Protein AF-A0A968PFJ2-F1 (afdb_monomer_lite)

Structure (mmCIF, N/CA/C/O backbone):
data_AF-A0A968PFJ2-F1
#
_entry.id   AF-A0A968PFJ2-F1
#
loop_
_atom_site.group_PDB
_atom_site.id
_atom_site.type_symbol
_atom_site.label_atom_id
_atom_site.label_alt_id
_atom_site.label_comp_id
_atom_site.label_asym_id
_atom_site.label_entity_id
_atom_site.label_seq_id
_atom_site.pdbx_PDB_ins_code
_atom_site.Cartn_x
_atom_site.Cartn_y
_atom_site.Cartn_z
_atom_site.occupancy
_atom_site.B_iso_or_equiv
_atom_site.auth_seq_id
_atom_site.auth_comp_id
_atom_site.auth_asym_id
_atom_site.auth_atom_id
_atom_site.pdbx_PDB_model_num
ATOM 1 N N . MET A 1 1 ? 0.059 54.726 -33.181 1.00 44.56 1 MET A N 1
ATOM 2 C CA . MET A 1 1 ? -0.076 53.257 -33.283 1.00 44.56 1 MET A CA 1
ATOM 3 C C . MET A 1 1 ? 0.280 52.645 -31.933 1.00 44.56 1 MET A C 1
ATOM 5 O O . MET A 1 1 ? 1.444 52.612 -31.566 1.00 44.56 1 MET A O 1
ATOM 9 N N . ARG A 1 2 ? -0.743 52.296 -31.142 1.00 42.31 2 ARG A N 1
ATOM 10 C CA . ARG A 1 2 ? -0.630 51.578 -29.860 1.00 42.31 2 ARG A CA 1
ATOM 11 C C . ARG A 1 2 ? -0.578 50.078 -30.160 1.00 42.31 2 ARG A C 1
ATOM 13 O O . ARG A 1 2 ? -1.413 49.610 -30.924 1.00 42.31 2 ARG A O 1
ATOM 20 N N . GLY A 1 3 ? 0.347 49.345 -29.542 1.00 39.28 3 GLY A N 1
ATOM 21 C CA . GLY A 1 3 ? 0.508 47.908 -29.777 1.00 39.28 3 GLY A CA 1
ATOM 22 C C . GLY A 1 3 ? 1.282 47.178 -28.678 1.00 39.28 3 GLY A C 1
ATOM 23 O O . GLY A 1 3 ? 2.359 46.669 -28.930 1.00 39.28 3 GLY A O 1
ATOM 24 N N . SER A 1 4 ? 0.704 47.139 -27.472 1.00 41.12 4 SER A N 1
ATOM 25 C CA . SER A 1 4 ? 0.778 46.023 -26.512 1.00 41.12 4 SER A CA 1
ATOM 26 C C . SER A 1 4 ? 2.156 45.449 -26.116 1.00 41.12 4 SER A C 1
ATOM 28 O O . SER A 1 4 ? 2.488 44.311 -26.447 1.00 41.12 4 SER A O 1
ATOM 30 N N . LEU A 1 5 ? 2.862 46.146 -25.221 1.00 45.91 5 LEU A N 1
ATOM 31 C CA . LEU A 1 5 ? 3.691 45.493 -24.201 1.00 45.91 5 LEU A CA 1
ATOM 32 C C . LEU A 1 5 ? 2.758 44.947 -23.106 1.00 45.91 5 LEU A C 1
ATOM 34 O O . LEU A 1 5 ? 2.428 45.652 -22.155 1.00 45.91 5 LEU A O 1
ATOM 38 N N . ARG A 1 6 ? 2.286 43.703 -23.249 1.00 42.31 6 ARG A N 1
ATOM 39 C CA . ARG A 1 6 ? 1.725 42.955 -22.113 1.00 42.31 6 ARG A CA 1
ATOM 40 C C . ARG A 1 6 ? 2.887 42.289 -21.389 1.00 42.31 6 ARG A C 1
ATOM 42 O O . ARG A 1 6 ? 3.210 41.134 -21.639 1.00 42.31 6 ARG A O 1
ATOM 49 N N . THR A 1 7 ? 3.511 43.031 -20.485 1.00 47.41 7 THR A N 1
ATOM 50 C CA . THR A 1 7 ? 4.270 42.456 -19.377 1.00 47.41 7 THR A CA 1
ATOM 51 C C . THR A 1 7 ? 3.278 41.755 -18.453 1.00 47.41 7 THR A C 1
ATOM 53 O O . THR A 1 7 ? 2.809 42.302 -17.459 1.00 47.41 7 THR A O 1
ATOM 56 N N . SER A 1 8 ? 2.903 40.524 -18.799 1.00 43.28 8 SER A N 1
ATOM 57 C CA . SER A 1 8 ? 2.375 39.610 -17.797 1.00 43.28 8 SER A CA 1
ATOM 58 C C . SER A 1 8 ? 3.494 39.405 -16.779 1.00 43.28 8 SER A C 1
ATOM 60 O O . SER A 1 8 ? 4.500 38.772 -17.096 1.00 43.28 8 SER A O 1
ATOM 62 N N . PHE A 1 9 ? 3.342 39.997 -15.593 1.00 44.12 9 PHE A N 1
ATOM 63 C CA . PHE A 1 9 ? 4.096 39.669 -14.385 1.00 44.12 9 PHE A CA 1
ATOM 64 C C . PHE A 1 9 ? 3.873 38.178 -14.083 1.00 44.12 9 PHE A C 1
ATOM 66 O O . PHE A 1 9 ? 3.018 37.796 -13.291 1.00 44.12 9 PHE A O 1
ATOM 73 N N . ILE A 1 10 ? 4.583 37.309 -14.796 1.00 48.06 10 ILE A N 1
ATOM 74 C CA . ILE A 1 10 ? 4.660 35.887 -14.496 1.00 48.06 10 ILE A CA 1
ATOM 75 C C . ILE A 1 10 ? 5.854 35.786 -13.561 1.00 48.06 10 ILE A C 1
ATOM 77 O O . ILE A 1 10 ? 6.998 35.816 -14.013 1.00 48.06 10 ILE A O 1
ATOM 81 N N . SER A 1 11 ? 5.598 35.740 -12.250 1.00 47.50 11 SER A N 1
ATOM 82 C CA . SER A 1 11 ? 6.621 35.336 -11.283 1.00 47.50 11 SER A CA 1
ATOM 83 C C . SER A 1 11 ? 7.314 34.080 -11.822 1.00 47.50 11 SER A C 1
ATOM 85 O O . SER A 1 11 ? 6.598 33.164 -12.246 1.00 47.50 11 SER A O 1
ATOM 87 N N . PRO A 1 12 ? 8.659 34.015 -11.862 1.00 53.56 12 PRO A N 1
ATOM 88 C CA . PRO A 1 12 ? 9.362 32.852 -12.380 1.00 53.56 12 PRO A CA 1
ATOM 89 C C . PRO A 1 12 ? 9.041 31.666 -11.471 1.00 53.56 12 PRO A C 1
ATOM 91 O O . PRO A 1 12 ? 9.602 31.489 -10.397 1.00 53.56 12 PRO A O 1
ATOM 94 N N . THR A 1 13 ? 8.059 30.877 -11.886 1.00 63.69 13 THR A N 1
ATOM 95 C CA . THR A 1 13 ? 7.566 29.702 -11.166 1.00 63.69 13 THR A CA 1
ATOM 96 C C . THR A 1 13 ? 8.407 28.478 -11.476 1.00 63.69 13 THR A C 1
ATOM 98 O O . THR A 1 13 ? 8.076 27.410 -10.992 1.00 63.69 13 THR A O 1
ATOM 101 N N . LYS A 1 14 ? 9.476 28.608 -12.270 1.00 67.31 14 LYS A N 1
ATOM 102 C CA . LYS A 1 14 ? 10.395 27.531 -12.638 1.00 67.31 14 LYS A CA 1
ATOM 103 C C . LYS A 1 14 ? 11.823 28.029 -12.486 1.00 67.31 14 LYS A C 1
ATOM 105 O O . LYS A 1 14 ? 12.191 29.024 -13.107 1.00 67.31 14 LYS A O 1
ATOM 110 N N . PHE A 1 15 ? 12.613 27.320 -11.695 1.00 71.62 15 PHE A N 1
ATOM 111 C CA . PHE A 1 15 ? 14.061 27.502 -11.654 1.00 71.62 15 PHE A CA 1
ATOM 112 C C . PHE A 1 15 ? 14.699 26.391 -12.475 1.00 71.62 15 PHE A C 1
ATOM 114 O O . PHE A 1 15 ? 14.283 25.243 -12.354 1.00 71.62 15 PHE A O 1
ATOM 121 N N . ASP A 1 16 ? 15.664 26.719 -13.330 1.00 72.88 16 ASP A N 1
ATOM 122 C CA . ASP A 1 16 ? 16.374 25.722 -14.128 1.00 72.88 16 ASP A CA 1
ATOM 123 C C . ASP A 1 16 ? 17.746 25.434 -13.505 1.00 72.88 16 ASP A C 1
ATOM 125 O O . ASP A 1 16 ? 18.644 26.275 -13.519 1.00 72.88 16 ASP A O 1
ATOM 129 N N . PHE A 1 17 ? 17.888 24.235 -12.945 1.00 74.62 17 PHE A N 1
ATOM 130 C CA . PHE A 1 17 ? 19.134 23.690 -12.415 1.00 74.62 17 PHE A CA 1
ATOM 131 C C . PHE A 1 17 ? 19.652 22.523 -13.267 1.00 74.62 17 PHE A C 1
ATOM 133 O O . PHE A 1 17 ? 20.406 21.680 -12.776 1.00 74.62 17 PHE A O 1
ATOM 140 N N . ASN A 1 18 ? 19.302 22.469 -14.555 1.00 71.56 18 ASN A N 1
ATOM 141 C CA . ASN A 1 18 ? 19.855 21.505 -15.507 1.00 71.56 18 ASN A CA 1
ATOM 142 C C . ASN A 1 18 ? 21.394 21.386 -15.477 1.00 71.56 18 ASN A C 1
ATOM 144 O O . ASN A 1 18 ? 21.871 20.261 -15.633 1.00 71.56 18 ASN A O 1
ATOM 148 N N . PRO A 1 19 ? 22.194 22.444 -15.204 1.00 73.06 19 PRO A N 1
ATOM 149 C CA . PRO A 1 19 ? 23.642 22.295 -15.055 1.00 73.06 19 PRO A CA 1
ATOM 150 C C . PRO A 1 19 ? 24.062 21.336 -13.932 1.00 73.06 19 PRO A C 1
ATOM 152 O O . PRO A 1 19 ? 25.113 20.720 -14.040 1.00 73.06 19 PRO A O 1
ATOM 155 N N . LEU A 1 20 ? 23.250 21.133 -12.886 1.00 69.25 20 LEU A N 1
ATOM 156 C CA . LEU A 1 20 ? 23.553 20.165 -11.820 1.00 69.25 20 LEU A CA 1
ATOM 157 C C . LEU A 1 20 ? 23.416 18.705 -12.280 1.00 69.25 20 LEU A C 1
ATOM 159 O O . LEU A 1 20 ? 23.941 17.808 -11.620 1.00 69.25 20 LEU A O 1
ATOM 163 N N . ARG A 1 21 ? 22.768 18.444 -13.424 1.00 68.06 21 ARG A N 1
ATOM 164 C CA . ARG A 1 21 ? 22.685 17.090 -13.994 1.00 68.06 21 ARG A CA 1
ATOM 165 C C . ARG A 1 21 ? 24.043 16.569 -14.457 1.00 68.06 21 ARG A C 1
ATOM 167 O O . ARG A 1 21 ? 24.252 15.362 -14.444 1.00 68.06 21 ARG A O 1
ATOM 174 N N . THR A 1 22 ? 24.970 17.455 -14.832 1.00 70.19 22 THR A N 1
ATOM 175 C CA . THR A 1 22 ? 26.329 17.051 -15.234 1.00 70.19 22 THR A CA 1
ATOM 176 C C . THR A 1 22 ? 27.167 16.596 -14.037 1.00 70.19 22 THR A C 1
ATOM 178 O O . THR A 1 22 ? 28.008 15.716 -14.186 1.00 70.19 22 THR A O 1
ATOM 181 N N . LEU A 1 23 ? 26.897 17.142 -12.846 1.00 70.62 23 LEU A N 1
ATOM 182 C CA . LEU A 1 23 ? 27.539 16.757 -11.585 1.00 70.62 23 LEU A CA 1
ATOM 183 C C . LEU A 1 23 ? 26.960 15.459 -11.000 1.00 70.62 23 LEU A C 1
ATOM 185 O O . LEU A 1 23 ? 27.691 14.698 -10.372 1.00 70.62 23 LEU A O 1
ATOM 189 N N . PHE A 1 24 ? 25.673 15.178 -11.233 1.00 73.75 24 PHE A N 1
ATOM 190 C CA . PHE A 1 24 ? 24.988 13.988 -10.711 1.00 73.75 24 PHE A CA 1
ATOM 191 C C . PHE A 1 24 ? 24.273 13.186 -11.815 1.00 73.75 24 PHE A C 1
ATOM 193 O O . PHE A 1 24 ? 23.039 13.094 -11.816 1.00 73.75 24 PHE A O 1
ATOM 200 N N . PRO A 1 25 ? 25.020 12.558 -12.745 1.00 68.44 25 PRO A N 1
ATOM 201 C CA . PRO A 1 25 ? 24.435 11.875 -13.897 1.00 68.44 25 PRO A CA 1
ATOM 202 C C . PRO A 1 25 ? 23.527 10.712 -13.480 1.00 68.44 25 PRO A C 1
ATOM 204 O O . PRO A 1 25 ? 22.402 10.615 -13.962 1.00 68.44 25 PRO A O 1
ATOM 207 N N . TYR A 1 26 ? 23.945 9.893 -12.509 1.00 68.12 26 TYR A N 1
ATOM 208 C CA . TYR A 1 26 ? 23.148 8.755 -12.034 1.00 68.12 26 TYR A CA 1
ATOM 209 C C . TYR A 1 26 ? 21.864 9.177 -11.313 1.00 68.12 26 TYR A C 1
ATOM 211 O O . TYR A 1 26 ? 20.828 8.556 -11.512 1.00 68.12 26 TYR A O 1
ATOM 219 N N . ALA A 1 27 ? 21.890 10.270 -10.544 1.00 64.94 27 ALA A N 1
ATOM 220 C CA . ALA A 1 27 ? 20.690 10.783 -9.880 1.00 64.94 27 ALA A CA 1
ATOM 221 C C . ALA A 1 27 ? 19.672 11.355 -10.881 1.00 64.94 27 ALA A C 1
ATOM 223 O O . ALA A 1 27 ? 18.471 11.305 -10.633 1.00 64.94 27 ALA A O 1
ATOM 224 N N . SER A 1 28 ? 20.140 11.872 -12.024 1.00 64.00 28 SER A N 1
ATOM 225 C CA . SER A 1 28 ? 19.274 12.403 -13.087 1.00 64.00 28 SER A CA 1
ATOM 226 C C . SER A 1 28 ? 18.563 11.329 -13.918 1.00 64.00 28 SER A C 1
ATOM 228 O O . SER A 1 28 ? 17.570 11.626 -14.579 1.00 64.00 28 SER A O 1
ATOM 230 N N . LEU A 1 29 ? 19.055 10.088 -13.864 1.00 69.69 29 LEU A N 1
ATOM 231 C CA . LEU A 1 29 ? 18.484 8.928 -14.553 1.00 69.69 29 LEU A CA 1
ATOM 232 C C . LEU A 1 29 ? 17.492 8.152 -13.674 1.00 69.69 29 LEU A C 1
ATOM 234 O O . LEU A 1 29 ? 16.771 7.288 -14.174 1.00 69.69 29 LEU A O 1
ATOM 238 N N . THR A 1 30 ? 17.436 8.458 -12.376 1.00 67.75 30 THR A N 1
ATOM 239 C CA . THR A 1 30 ? 16.507 7.824 -11.444 1.00 67.75 30 THR A CA 1
ATOM 240 C C . THR A 1 30 ? 15.059 8.201 -11.794 1.00 67.75 30 THR A C 1
ATOM 242 O O . THR A 1 30 ? 14.743 9.395 -11.879 1.00 67.75 30 THR A O 1
ATOM 245 N N . PRO A 1 31 ? 14.145 7.222 -11.945 1.00 64.50 31 PRO A N 1
ATOM 246 C CA . PRO A 1 31 ? 12.718 7.485 -12.118 1.00 64.50 31 PRO A CA 1
ATOM 247 C C . PRO A 1 31 ? 12.154 8.358 -10.993 1.00 64.50 31 PRO A C 1
ATOM 249 O O . PRO A 1 31 ? 12.671 8.360 -9.881 1.00 64.50 31 PRO A O 1
ATOM 252 N N . ALA A 1 32 ? 11.067 9.083 -11.261 1.00 63.62 32 ALA A N 1
ATOM 253 C CA . ALA A 1 32 ? 10.395 9.959 -10.292 1.00 63.62 32 ALA A CA 1
ATOM 254 C C . ALA A 1 32 ? 11.203 11.175 -9.779 1.00 63.62 32 ALA A C 1
ATOM 256 O O . ALA A 1 32 ? 10.677 11.918 -8.965 1.00 63.62 32 ALA A O 1
ATOM 257 N N . THR A 1 33 ? 12.390 11.479 -10.323 1.00 62.03 33 THR A N 1
ATOM 258 C CA . THR A 1 33 ? 13.124 12.741 -10.051 1.00 62.03 33 THR A CA 1
ATOM 259 C C . THR A 1 33 ? 12.637 13.936 -10.890 1.00 62.03 33 THR A C 1
ATOM 261 O O . THR A 1 33 ? 13.298 14.977 -10.988 1.00 62.03 33 THR A O 1
ATOM 264 N N . TYR A 1 34 ? 11.455 13.805 -11.506 1.00 61.31 34 TYR A N 1
ATOM 265 C CA . TYR A 1 34 ? 10.816 14.853 -12.296 1.00 61.31 34 TYR A CA 1
ATOM 266 C C . TYR A 1 34 ? 10.635 16.118 -11.449 1.00 61.31 34 TYR A C 1
ATOM 268 O O . TYR A 1 34 ? 9.938 16.114 -10.441 1.00 61.31 34 TYR A O 1
ATOM 276 N N . GLY A 1 35 ? 11.275 17.210 -11.868 1.00 63.50 35 GLY A N 1
ATOM 277 C CA . GLY A 1 35 ? 11.214 18.493 -11.166 1.00 63.50 35 GLY A CA 1
ATOM 278 C C . GLY A 1 35 ? 12.311 18.728 -10.126 1.00 63.50 35 GLY A C 1
ATOM 279 O O . GLY A 1 35 ? 12.435 19.858 -9.673 1.00 63.50 35 GLY A O 1
ATOM 280 N N . LEU A 1 36 ? 13.171 17.752 -9.806 1.00 69.62 36 LEU A N 1
ATOM 281 C CA . LEU A 1 36 ? 14.293 17.976 -8.877 1.00 69.62 36 LEU A CA 1
ATOM 282 C C . LEU A 1 36 ? 15.286 19.017 -9.425 1.00 69.62 36 LEU A C 1
ATOM 284 O O . LEU A 1 36 ? 15.726 19.917 -8.719 1.00 69.62 36 LEU A O 1
ATOM 288 N N . PHE A 1 37 ? 15.590 18.914 -10.720 1.00 69.50 37 PHE A N 1
ATOM 289 C CA . PHE A 1 37 ? 16.476 19.841 -11.434 1.00 69.50 37 PHE A CA 1
ATOM 290 C C . PHE A 1 37 ? 15.731 21.013 -12.074 1.00 69.50 37 PHE A C 1
ATOM 292 O O . PHE A 1 37 ? 16.354 21.906 -12.634 1.00 69.50 37 PHE A O 1
ATOM 299 N N . THR A 1 38 ? 14.401 21.004 -12.017 1.00 73.50 38 THR A N 1
ATOM 300 C CA . THR A 1 38 ? 13.557 22.083 -12.536 1.00 73.50 38 THR A CA 1
ATOM 301 C C . THR A 1 38 ? 12.394 22.341 -11.574 1.00 73.50 38 THR A C 1
ATOM 303 O O . THR A 1 38 ? 11.243 22.066 -11.938 1.00 73.50 38 THR A O 1
ATOM 306 N N . PRO A 1 39 ? 12.663 22.768 -10.324 1.00 75.12 39 PRO A N 1
ATOM 307 C CA . PRO A 1 39 ? 11.623 22.899 -9.320 1.00 75.12 39 PRO A CA 1
ATOM 308 C C . PRO A 1 39 ? 10.642 23.976 -9.757 1.00 75.12 39 PRO A C 1
ATOM 310 O O . PRO A 1 39 ? 11.021 25.110 -10.074 1.00 75.12 39 PRO A O 1
ATOM 313 N N . ALA A 1 40 ? 9.372 23.583 -9.794 1.00 74.31 40 ALA A N 1
ATOM 314 C CA . ALA A 1 40 ? 8.278 24.475 -10.094 1.00 74.31 40 ALA A CA 1
ATOM 315 C C . ALA A 1 40 ? 7.542 24.844 -8.804 1.00 74.31 40 ALA A C 1
ATOM 317 O O . ALA A 1 40 ? 7.111 23.970 -8.051 1.00 74.31 40 ALA A O 1
ATOM 318 N N . LEU A 1 41 ? 7.409 26.143 -8.538 1.00 78.88 41 LEU A N 1
ATOM 319 C CA . LEU A 1 41 ? 6.646 26.636 -7.400 1.00 78.88 41 LEU A CA 1
ATOM 320 C C . LEU A 1 41 ? 5.169 26.681 -7.775 1.00 78.88 41 LEU A C 1
ATOM 322 O O . LEU A 1 41 ? 4.762 27.435 -8.659 1.00 78.88 41 LEU A O 1
ATOM 326 N N . TYR A 1 42 ? 4.370 25.895 -7.061 1.00 79.56 42 TYR A N 1
ATOM 327 C CA . TYR A 1 42 ? 2.917 25.891 -7.167 1.00 79.56 42 TYR A CA 1
ATOM 328 C C . TYR A 1 42 ? 2.332 26.523 -5.898 1.00 79.56 42 TYR A C 1
ATOM 330 O O . TYR A 1 42 ? 2.260 25.848 -4.870 1.00 79.56 42 TYR A O 1
ATOM 338 N N . PRO A 1 43 ? 1.910 27.804 -5.929 1.00 82.38 43 PRO A N 1
ATOM 339 C CA . PRO A 1 43 ? 1.399 28.500 -4.745 1.00 82.38 43 PRO A CA 1
ATOM 340 C C . PRO A 1 43 ? 0.230 27.781 -4.066 1.00 82.38 43 PRO A C 1
ATOM 342 O O . PRO A 1 43 ? 0.122 27.796 -2.845 1.00 82.38 43 PRO A O 1
ATOM 345 N N . THR A 1 44 ? -0.612 27.096 -4.842 1.00 83.44 44 THR A N 1
ATOM 346 C CA . THR A 1 44 ? -1.707 26.267 -4.324 1.00 83.44 44 THR A CA 1
ATOM 347 C C . THR A 1 44 ? -1.199 25.064 -3.528 1.00 83.44 44 THR A C 1
ATOM 349 O O . THR A 1 44 ? -1.702 24.805 -2.442 1.00 83.44 44 THR A O 1
ATOM 352 N N . VAL A 1 45 ? -0.167 24.363 -4.011 1.00 78.88 45 VAL A N 1
ATOM 353 C CA . VAL A 1 45 ? 0.462 23.238 -3.290 1.00 78.88 45 VAL A CA 1
ATOM 354 C C . VAL A 1 45 ? 1.128 23.729 -2.007 1.00 78.88 45 VAL A C 1
ATOM 356 O O . VAL A 1 45 ? 1.003 23.082 -0.974 1.00 78.88 45 VAL A O 1
ATOM 359 N N . ILE A 1 46 ? 1.777 24.898 -2.049 1.00 82.75 46 ILE A N 1
ATOM 360 C CA . ILE A 1 46 ? 2.364 25.531 -0.859 1.00 82.75 46 ILE A CA 1
ATOM 361 C C . ILE A 1 46 ? 1.269 25.856 0.164 1.00 82.75 46 ILE A C 1
ATOM 363 O O . ILE A 1 46 ? 1.430 25.542 1.338 1.00 82.75 46 ILE A O 1
ATOM 367 N N . ALA A 1 47 ? 0.139 26.421 -0.273 1.00 83.69 47 ALA A N 1
ATOM 368 C CA . ALA A 1 47 ? -0.998 26.695 0.603 1.00 83.69 47 ALA A CA 1
ATOM 369 C C . ALA A 1 47 ? -1.555 25.413 1.246 1.00 83.69 47 ALA A C 1
ATOM 371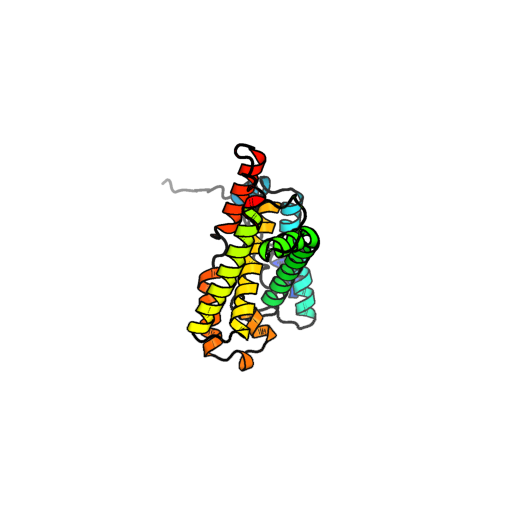 O O . ALA A 1 47 ? -1.786 25.392 2.451 1.00 83.69 47 ALA A O 1
ATOM 372 N N . PHE A 1 48 ? -1.703 24.322 0.485 1.00 80.62 48 PHE A N 1
ATOM 373 C CA . PHE A 1 48 ? -2.121 23.035 1.050 1.00 80.62 48 PHE A CA 1
ATOM 374 C C . PHE A 1 48 ? -1.086 22.435 2.009 1.00 80.62 48 PHE A C 1
ATOM 376 O O . PHE A 1 48 ? -1.463 21.839 3.016 1.00 80.62 48 PHE A O 1
ATOM 383 N N . ALA A 1 49 ? 0.207 22.639 1.756 1.00 80.75 49 ALA A N 1
ATOM 384 C CA . ALA A 1 49 ? 1.271 22.174 2.641 1.00 80.75 49 ALA A CA 1
ATOM 385 C C . ALA A 1 49 ? 1.250 22.847 4.027 1.00 80.75 49 ALA A C 1
ATOM 387 O O . ALA A 1 49 ? 1.743 22.249 4.983 1.00 80.75 49 ALA A O 1
ATOM 388 N N . PHE A 1 50 ? 0.645 24.036 4.168 1.00 83.06 50 PHE A N 1
ATOM 389 C CA . PHE A 1 50 ? 0.412 24.670 5.475 1.00 83.06 50 PHE A CA 1
ATOM 390 C C . PHE A 1 50 ? -0.669 23.971 6.314 1.00 83.06 50 PHE A C 1
ATOM 392 O O . PHE A 1 50 ? -0.697 24.166 7.527 1.00 83.06 50 PHE A O 1
ATOM 399 N N . PHE A 1 51 ? -1.537 23.155 5.706 1.00 83.88 51 PHE A N 1
ATOM 400 C CA . PHE A 1 51 ? -2.516 22.343 6.440 1.00 83.88 51 PHE A CA 1
ATOM 401 C C . PHE A 1 51 ? -1.952 20.997 6.913 1.00 83.88 51 PHE A C 1
ATOM 403 O O . PHE A 1 51 ? -2.562 20.344 7.757 1.00 83.88 51 PHE A O 1
ATOM 410 N N . LEU A 1 52 ? -0.795 20.577 6.393 1.00 82.56 52 LEU A N 1
ATOM 411 C CA . LEU A 1 52 ? -0.118 19.351 6.809 1.00 82.56 52 LEU A CA 1
ATOM 412 C C . LEU A 1 52 ? 0.696 19.585 8.088 1.00 82.56 52 LEU A C 1
ATOM 414 O O . LEU A 1 52 ? 1.273 20.651 8.306 1.00 82.56 52 LEU A O 1
ATOM 418 N N . THR A 1 53 ? 0.811 18.551 8.920 1.00 83.75 53 THR A N 1
ATOM 419 C CA . THR A 1 53 ? 1.713 18.572 10.081 1.00 83.75 53 THR A CA 1
ATOM 420 C C . THR A 1 53 ? 3.171 18.783 9.659 1.00 83.75 53 THR A C 1
ATOM 422 O O . THR A 1 53 ? 3.633 18.181 8.689 1.00 83.75 53 THR A O 1
ATOM 425 N N . THR A 1 54 ? 3.930 19.566 10.434 1.00 85.31 54 THR A N 1
ATOM 426 C CA . THR A 1 54 ? 5.328 19.940 10.136 1.00 85.31 54 THR A CA 1
ATOM 427 C C . THR A 1 54 ? 6.238 18.743 9.843 1.00 85.31 54 THR A C 1
ATOM 429 O O . THR A 1 54 ? 7.070 18.805 8.941 1.00 85.31 54 THR A O 1
ATOM 432 N N . SER A 1 55 ? 6.071 17.636 10.572 1.00 85.56 55 SER A N 1
ATOM 433 C CA . SER A 1 55 ? 6.833 16.397 10.369 1.00 85.56 55 SER A CA 1
ATOM 434 C C . SER A 1 55 ? 6.574 15.764 8.998 1.00 85.56 55 SER A C 1
ATOM 436 O O . SER A 1 55 ? 7.505 15.287 8.351 1.00 85.56 55 SER A O 1
ATOM 438 N N . VAL A 1 56 ? 5.325 15.804 8.532 1.00 85.06 56 VAL A N 1
ATOM 439 C CA . VAL A 1 56 ? 4.913 15.270 7.228 1.00 85.06 56 VAL A CA 1
ATOM 440 C C . VAL A 1 56 ? 5.426 16.159 6.108 1.00 85.06 56 VAL A C 1
ATOM 442 O O . VAL A 1 56 ? 6.042 15.650 5.176 1.00 85.06 56 VAL A O 1
ATOM 445 N N . SER A 1 57 ? 5.252 17.478 6.212 1.00 84.19 57 SER A N 1
ATOM 446 C CA . SER A 1 57 ? 5.755 18.421 5.204 1.00 84.19 57 SER A CA 1
ATOM 447 C C . SER A 1 57 ? 7.276 18.330 5.050 1.00 84.19 57 SER A C 1
ATOM 449 O O . SER A 1 57 ? 7.785 18.327 3.927 1.00 84.19 57 SER A O 1
ATOM 451 N N . LEU A 1 58 ? 8.005 18.173 6.162 1.00 87.56 58 LEU A N 1
ATOM 452 C CA . LEU A 1 58 ? 9.450 17.939 6.143 1.00 87.56 58 LEU A CA 1
ATOM 453 C C . LEU A 1 58 ? 9.800 16.611 5.457 1.00 87.56 58 LEU A C 1
ATOM 455 O O . LEU A 1 58 ? 10.689 16.573 4.606 1.00 87.56 58 LEU A O 1
ATOM 459 N N . SER A 1 59 ? 9.097 15.529 5.803 1.00 87.44 59 SER A N 1
ATOM 460 C CA . SER A 1 59 ? 9.318 14.207 5.209 1.00 87.44 59 SER A CA 1
ATOM 461 C C . SER A 1 59 ? 9.059 14.208 3.699 1.00 87.44 59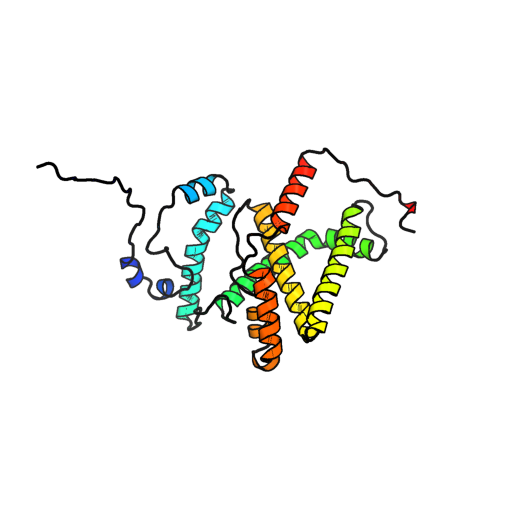 SER A C 1
ATOM 463 O O . SER A 1 59 ? 9.909 13.751 2.937 1.00 87.44 59 SER A O 1
ATOM 465 N N . LEU A 1 60 ? 7.946 14.798 3.250 1.00 84.00 60 LEU A N 1
ATOM 466 C CA . LEU A 1 60 ? 7.612 14.933 1.830 1.00 84.00 60 LEU A CA 1
ATOM 467 C C . LEU A 1 60 ? 8.672 15.746 1.080 1.00 84.00 60 LEU A C 1
ATOM 469 O O . LEU A 1 60 ? 9.116 15.321 0.014 1.00 84.00 60 LEU A O 1
ATOM 473 N N . GLY A 1 61 ? 9.131 16.860 1.658 1.00 83.50 61 GLY A N 1
ATOM 474 C CA . GLY A 1 61 ? 10.188 17.683 1.071 1.00 83.50 61 GLY A CA 1
ATOM 475 C C . GLY A 1 61 ? 11.521 16.943 0.928 1.00 83.50 61 GLY A C 1
ATOM 476 O O . GLY A 1 61 ? 12.168 17.041 -0.112 1.00 83.50 61 GLY A O 1
ATOM 477 N N . LEU A 1 62 ? 11.919 16.163 1.939 1.00 87.56 62 LEU A N 1
ATOM 478 C CA . LEU A 1 62 ? 13.179 15.408 1.924 1.00 87.56 62 LEU A CA 1
ATOM 479 C C . LEU A 1 62 ? 13.110 14.119 1.094 1.00 87.56 62 LEU A C 1
ATOM 481 O O . LEU A 1 62 ? 14.135 13.679 0.571 1.00 87.56 62 LEU A O 1
ATOM 485 N N . SER A 1 63 ? 11.923 13.525 0.944 1.00 85.81 63 SER A N 1
ATOM 486 C CA . SER A 1 63 ? 11.733 12.219 0.299 1.00 85.81 63 SER A CA 1
ATOM 487 C C . SER A 1 63 ? 12.316 12.150 -1.115 1.00 85.81 63 SER A C 1
ATOM 489 O O . SER A 1 63 ? 12.982 11.175 -1.454 1.00 85.81 63 SER A O 1
ATOM 491 N N . GLN A 1 64 ? 12.144 13.207 -1.913 1.00 82.75 64 GLN A N 1
ATOM 492 C CA . GLN A 1 64 ? 12.644 13.281 -3.289 1.00 82.75 64 GLN A CA 1
ATOM 493 C C . GLN A 1 64 ? 14.174 13.279 -3.357 1.00 82.75 64 GLN A C 1
ATOM 495 O O . GLN A 1 64 ? 14.759 12.611 -4.208 1.00 82.75 64 GLN A O 1
ATOM 500 N N . PHE A 1 65 ? 14.838 13.970 -2.429 1.00 85.69 65 PHE A N 1
ATOM 501 C CA . PHE A 1 65 ? 16.299 13.985 -2.353 1.00 85.69 65 PHE A CA 1
ATOM 502 C C . PHE A 1 65 ? 16.849 12.633 -1.901 1.00 85.69 65 PHE A C 1
ATOM 504 O O . PHE A 1 65 ? 17.805 12.126 -2.488 1.00 85.69 65 PHE A O 1
ATOM 511 N N . VAL A 1 66 ? 16.218 12.025 -0.893 1.00 87.56 66 VAL A N 1
ATOM 512 C CA . VAL A 1 66 ? 16.586 10.686 -0.414 1.00 87.56 66 VAL A CA 1
ATOM 513 C C . VAL A 1 66 ? 16.397 9.652 -1.525 1.00 87.56 66 VAL A C 1
ATOM 515 O O . VAL A 1 66 ? 17.280 8.824 -1.745 1.00 87.56 66 VAL A O 1
ATOM 518 N N . TRP A 1 67 ? 15.298 9.732 -2.278 1.00 85.00 67 TRP A N 1
ATOM 519 C CA . TRP A 1 67 ? 15.044 8.861 -3.423 1.00 85.00 67 TRP A CA 1
ATOM 520 C C . TRP A 1 67 ? 16.082 9.041 -4.535 1.00 85.00 67 TRP A C 1
ATOM 522 O O . TRP A 1 67 ? 16.619 8.054 -5.031 1.00 85.00 67 TRP A O 1
ATOM 532 N N . ALA A 1 68 ? 16.423 10.281 -4.891 1.00 84.50 68 ALA A N 1
ATOM 533 C CA . ALA A 1 68 ? 17.450 10.557 -5.894 1.00 84.50 68 ALA A CA 1
ATOM 534 C C . ALA A 1 68 ? 18.824 9.996 -5.486 1.00 84.50 68 ALA A C 1
ATOM 536 O O . ALA A 1 68 ? 19.524 9.422 -6.322 1.00 84.50 68 ALA A O 1
ATOM 537 N N . ALA A 1 69 ? 19.187 10.111 -4.203 1.00 85.69 69 ALA A N 1
ATOM 538 C CA . ALA A 1 69 ? 20.428 9.562 -3.664 1.00 85.69 69 ALA A CA 1
ATOM 539 C C . ALA A 1 69 ? 20.436 8.024 -3.683 1.00 85.69 69 ALA A C 1
ATOM 541 O O . ALA A 1 69 ? 21.374 7.421 -4.204 1.00 85.69 69 ALA A O 1
ATOM 542 N N . LEU A 1 70 ? 19.379 7.384 -3.172 1.00 85.69 70 LEU A N 1
ATOM 543 C CA . LEU A 1 70 ? 19.256 5.922 -3.162 1.00 85.69 70 LEU A CA 1
ATOM 544 C C . LEU A 1 70 ? 19.206 5.343 -4.576 1.00 85.69 70 LEU A C 1
ATOM 546 O O . LEU A 1 70 ? 19.892 4.365 -4.869 1.00 85.69 70 LEU A O 1
ATOM 550 N N . GLY A 1 71 ? 18.436 5.960 -5.469 1.00 83.38 71 GLY A N 1
ATOM 551 C CA . GLY A 1 71 ? 18.346 5.519 -6.852 1.00 83.38 71 GLY A CA 1
ATOM 552 C C . GLY A 1 71 ? 19.643 5.725 -7.626 1.00 83.38 71 GLY A C 1
ATOM 553 O O . GLY A 1 71 ? 20.047 4.839 -8.374 1.00 83.38 71 GLY A O 1
ATOM 554 N N . GLY A 1 72 ? 20.364 6.821 -7.367 1.00 83.31 72 GLY A N 1
ATOM 555 C CA . GLY A 1 72 ? 21.705 7.035 -7.910 1.00 83.31 72 GLY A CA 1
ATOM 556 C C . GLY A 1 72 ? 22.697 5.956 -7.463 1.00 83.31 72 GLY A C 1
ATOM 557 O O . GLY A 1 72 ? 23.456 5.446 -8.288 1.00 83.31 72 GLY A O 1
ATOM 558 N N . LEU A 1 73 ? 22.651 5.550 -6.188 1.00 85.62 73 LEU A N 1
ATOM 559 C CA . LEU A 1 73 ? 23.465 4.445 -5.669 1.00 85.62 73 LEU A CA 1
ATOM 560 C C . LEU A 1 73 ? 23.103 3.112 -6.333 1.00 85.62 73 LEU A C 1
ATOM 562 O O . LEU A 1 73 ? 23.994 2.374 -6.753 1.00 85.62 73 LEU A O 1
ATOM 566 N N . LEU A 1 74 ? 21.816 2.804 -6.472 1.00 85.81 74 LEU A N 1
ATOM 567 C CA . LEU A 1 74 ? 21.361 1.554 -7.086 1.00 85.81 74 LEU A CA 1
ATOM 568 C C . LEU A 1 74 ? 21.745 1.488 -8.570 1.00 85.81 74 LEU A C 1
ATOM 570 O O . LEU A 1 74 ? 22.298 0.479 -9.010 1.00 85.81 74 LEU A O 1
ATOM 574 N N . LEU A 1 75 ? 21.589 2.592 -9.303 1.00 85.75 75 LEU A N 1
ATOM 575 C CA . LEU A 1 75 ? 22.052 2.711 -10.687 1.00 85.75 75 LEU A CA 1
ATOM 576 C C . LEU A 1 75 ? 23.576 2.582 -10.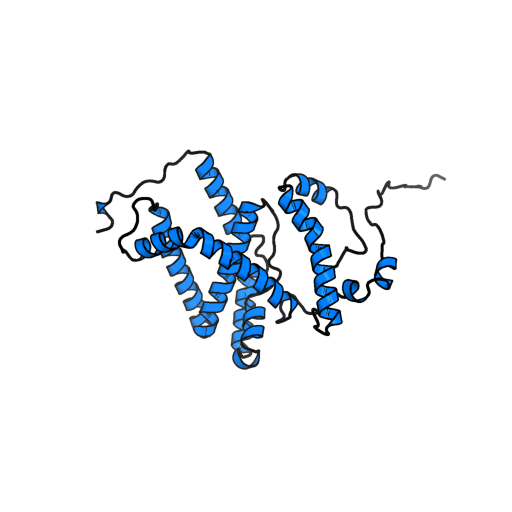806 1.00 85.75 75 LEU A C 1
ATOM 578 O O . LEU A 1 75 ? 24.048 1.900 -11.712 1.00 85.75 75 LEU A O 1
ATOM 582 N N . SER A 1 76 ? 24.355 3.163 -9.884 1.00 83.69 76 SER A N 1
ATOM 583 C CA . SER A 1 76 ? 25.822 3.003 -9.896 1.00 83.69 76 SER A CA 1
ATOM 584 C C . SER A 1 76 ? 26.280 1.564 -9.635 1.00 83.69 76 SER A C 1
ATOM 586 O O . SER A 1 76 ? 27.355 1.175 -10.080 1.00 83.69 76 SER A O 1
ATOM 588 N N . ASN A 1 77 ? 25.446 0.758 -8.968 1.00 86.81 77 ASN A N 1
ATOM 589 C CA . ASN A 1 77 ? 25.669 -0.674 -8.763 1.00 86.81 77 ASN A CA 1
ATOM 590 C C . ASN A 1 77 ? 25.089 -1.533 -9.908 1.00 86.81 77 ASN A C 1
ATOM 592 O O . ASN A 1 77 ? 25.042 -2.755 -9.796 1.00 86.81 77 ASN A O 1
ATOM 596 N N . GLY A 1 78 ? 24.634 -0.914 -11.006 1.00 82.19 78 GLY A N 1
ATOM 597 C CA . GLY A 1 78 ? 24.110 -1.608 -12.185 1.00 82.19 78 GLY A CA 1
ATOM 598 C C . GLY A 1 78 ? 22.661 -2.088 -12.062 1.00 82.19 78 GLY A C 1
ATOM 599 O O . GLY A 1 78 ? 22.186 -2.810 -12.937 1.00 82.19 78 GLY A O 1
ATOM 600 N N . ILE A 1 79 ? 21.936 -1.697 -11.010 1.00 83.69 79 ILE A N 1
ATOM 601 C CA . ILE A 1 79 ? 20.534 -2.080 -10.818 1.00 83.69 79 ILE A CA 1
ATOM 602 C C . ILE A 1 79 ? 19.648 -1.077 -11.558 1.00 83.69 79 ILE A C 1
ATOM 604 O O . ILE A 1 79 ? 19.486 0.070 -11.137 1.00 83.69 79 ILE A O 1
ATOM 608 N N . SER A 1 80 ? 19.047 -1.511 -12.668 1.00 79.81 80 SER A N 1
ATOM 609 C CA . SER A 1 80 ? 18.112 -0.685 -13.430 1.00 79.81 80 SER A CA 1
ATOM 610 C C . SER A 1 80 ? 16.813 -0.474 -12.652 1.00 79.81 80 SER A C 1
ATOM 612 O O . SER A 1 80 ? 16.114 -1.429 -12.312 1.00 79.81 80 SER A O 1
ATOM 614 N N . MET A 1 81 ? 16.455 0.787 -12.415 1.00 74.75 81 MET A N 1
ATOM 615 C CA . MET A 1 81 ? 15.176 1.162 -11.795 1.00 74.75 81 MET A CA 1
ATOM 616 C C . MET A 1 81 ? 14.097 1.523 -12.818 1.00 74.75 81 MET A C 1
ATOM 618 O O . MET A 1 81 ? 12.965 1.812 -12.448 1.00 74.75 81 MET A O 1
ATOM 622 N N . GLN A 1 82 ? 14.446 1.528 -14.103 1.00 71.12 82 GLN A N 1
ATOM 623 C CA . GLN A 1 82 ? 13.555 1.928 -15.179 1.00 71.12 82 GLN A CA 1
ATOM 624 C C . GLN A 1 82 ? 12.432 0.898 -15.368 1.00 71.12 82 GLN A C 1
ATOM 626 O O . GLN A 1 82 ? 12.684 -0.303 -15.403 1.00 71.12 82 GLN A O 1
ATOM 631 N N . GLY A 1 83 ? 11.194 1.375 -15.483 1.00 70.81 83 GLY A N 1
ATOM 632 C CA . GLY A 1 83 ? 10.038 0.559 -15.848 1.00 70.81 83 GLY A CA 1
ATOM 633 C C . GLY A 1 83 ? 8.719 1.280 -15.582 1.00 70.81 83 GLY A C 1
ATOM 634 O O . GLY A 1 83 ? 8.683 2.310 -14.900 1.00 70.81 83 GLY A O 1
ATOM 635 N N . GLY A 1 84 ? 7.641 0.749 -16.142 1.00 74.50 84 GLY A N 1
ATOM 636 C CA . GLY A 1 84 ? 6.288 1.262 -15.955 1.00 74.50 84 GLY A CA 1
ATOM 637 C C . GLY A 1 84 ? 5.689 0.922 -14.585 1.00 74.50 84 GLY A C 1
ATOM 638 O O . GLY A 1 84 ? 6.078 -0.033 -13.918 1.00 74.50 84 GLY A O 1
ATOM 639 N N . TRP A 1 85 ? 4.655 1.663 -14.189 1.00 72.00 85 TRP A N 1
ATOM 640 C CA . TRP A 1 85 ? 3.850 1.380 -12.988 1.00 72.00 85 TRP A CA 1
ATOM 641 C C . TRP A 1 85 ? 3.089 0.036 -13.065 1.00 72.00 85 TRP A C 1
ATOM 643 O O . TRP A 1 85 ? 2.692 -0.511 -12.039 1.00 72.00 85 TRP A O 1
ATOM 653 N N . ASN A 1 86 ? 2.946 -0.524 -14.274 1.00 77.25 86 ASN A N 1
ATOM 654 C CA . ASN A 1 86 ? 2.315 -1.823 -14.541 1.00 77.25 86 ASN A CA 1
ATOM 655 C C . ASN A 1 86 ? 3.312 -2.986 -14.638 1.00 77.25 86 ASN A C 1
ATOM 657 O O . ASN A 1 86 ? 2.902 -4.132 -14.803 1.00 77.25 86 ASN A O 1
ATOM 661 N N . GLU A 1 87 ? 4.612 -2.713 -14.585 1.00 83.06 87 GLU A N 1
ATOM 662 C CA . GLU A 1 87 ? 5.647 -3.714 -14.831 1.00 83.06 87 GLU A CA 1
ATOM 663 C C . GLU A 1 87 ? 6.213 -4.259 -13.522 1.00 83.06 87 GLU A C 1
ATOM 665 O O . GLU A 1 87 ? 6.275 -3.566 -12.505 1.00 83.06 87 GLU A O 1
ATOM 670 N N . ALA A 1 88 ? 6.677 -5.506 -13.551 1.00 82.94 88 ALA A N 1
ATOM 671 C CA . ALA A 1 88 ? 7.410 -6.115 -12.448 1.00 82.94 88 ALA A CA 1
ATOM 672 C C . ALA A 1 88 ? 8.846 -5.556 -12.383 1.00 82.94 88 ALA A C 1
ATOM 674 O O . ALA A 1 88 ? 9.809 -6.246 -12.707 1.00 82.94 88 ALA A O 1
ATOM 675 N N . ASN A 1 89 ? 8.989 -4.280 -12.020 1.00 86.31 89 ASN A N 1
ATOM 676 C CA . ASN A 1 89 ? 10.275 -3.592 -11.929 1.00 86.31 89 ASN A CA 1
ATOM 677 C C . ASN A 1 89 ? 10.749 -3.428 -10.471 1.00 86.31 89 ASN A C 1
ATOM 679 O O . ASN A 1 89 ? 9.995 -3.580 -9.504 1.00 86.31 89 ASN A O 1
ATOM 683 N N . MET A 1 90 ? 12.028 -3.075 -10.312 1.00 84.75 90 MET A N 1
ATOM 684 C CA . MET A 1 90 ? 12.645 -2.864 -8.997 1.00 84.75 90 MET A CA 1
ATOM 685 C C . MET A 1 90 ? 11.988 -1.713 -8.218 1.00 84.75 90 MET A C 1
ATOM 687 O O . MET A 1 90 ? 11.867 -1.774 -6.997 1.00 84.75 90 MET A O 1
ATOM 691 N N . GLN A 1 91 ? 11.532 -0.666 -8.909 1.00 85.12 91 GLN A N 1
ATOM 692 C CA . GLN A 1 91 ? 10.852 0.461 -8.273 1.00 85.12 91 GLN A CA 1
ATOM 693 C C . GLN A 1 91 ? 9.565 0.016 -7.562 1.00 85.12 91 GLN A C 1
ATOM 695 O O . GLN A 1 91 ? 9.375 0.338 -6.389 1.00 85.12 91 GLN A O 1
ATOM 700 N N . ASN A 1 92 ? 8.718 -0.763 -8.236 1.00 88.69 92 ASN A N 1
ATOM 701 C CA . ASN A 1 92 ? 7.472 -1.273 -7.672 1.00 88.69 92 ASN A CA 1
ATOM 702 C C . ASN A 1 92 ? 7.753 -2.234 -6.509 1.00 88.69 92 ASN A C 1
ATOM 704 O O . ASN A 1 92 ? 7.059 -2.178 -5.497 1.00 88.69 92 ASN A O 1
ATOM 708 N N . MET A 1 93 ? 8.814 -3.047 -6.597 1.00 89.81 93 MET A N 1
ATOM 709 C CA . MET A 1 93 ? 9.273 -3.910 -5.497 1.00 89.81 93 MET A CA 1
ATOM 710 C C . MET A 1 93 ? 9.673 -3.115 -4.247 1.00 89.81 93 MET A C 1
ATOM 712 O O . MET A 1 93 ? 9.283 -3.474 -3.136 1.00 89.81 93 MET A O 1
ATOM 716 N N . LEU A 1 94 ? 10.412 -2.013 -4.411 1.00 89.69 94 LEU A N 1
ATOM 717 C CA . LEU A 1 94 ? 10.796 -1.141 -3.295 1.00 89.69 94 LEU A CA 1
ATOM 718 C C . LEU A 1 94 ? 9.581 -0.443 -2.674 1.00 89.69 94 LEU A C 1
ATOM 720 O O . LEU A 1 94 ? 9.470 -0.374 -1.449 1.00 89.69 94 LEU A O 1
ATOM 724 N N . MET A 1 95 ? 8.646 0.030 -3.503 1.00 88.94 95 MET A N 1
ATOM 725 C CA . MET A 1 95 ? 7.391 0.620 -3.026 1.00 88.94 95 MET A CA 1
ATOM 726 C C . MET A 1 95 ? 6.550 -0.402 -2.259 1.00 88.94 95 MET A C 1
ATOM 728 O O . MET A 1 95 ? 6.086 -0.108 -1.156 1.00 88.94 95 MET A O 1
ATOM 732 N N . PHE A 1 96 ? 6.416 -1.620 -2.790 1.00 92.38 96 PHE A N 1
ATOM 733 C CA . PHE A 1 96 ? 5.773 -2.726 -2.090 1.00 92.38 96 PHE A CA 1
ATOM 734 C C . PHE A 1 96 ? 6.450 -3.010 -0.745 1.00 92.38 96 PHE A C 1
ATOM 736 O O . PHE A 1 96 ? 5.757 -3.127 0.264 1.00 92.38 96 PHE A O 1
ATOM 743 N N . GLY A 1 97 ? 7.785 -3.043 -0.698 1.00 91.50 97 GLY A N 1
ATOM 744 C CA . GLY A 1 97 ? 8.543 -3.203 0.544 1.00 91.50 97 GLY A CA 1
ATOM 745 C C . GLY A 1 97 ? 8.223 -2.122 1.582 1.00 91.50 97 GLY A C 1
ATOM 746 O O . GLY A 1 97 ? 8.018 -2.437 2.754 1.00 91.50 97 GLY A O 1
ATOM 747 N N . GLY A 1 98 ? 8.093 -0.862 1.156 1.00 91.56 98 GLY A N 1
ATOM 748 C CA . GLY A 1 98 ? 7.667 0.241 2.024 1.00 91.56 98 GLY A CA 1
ATOM 749 C C . GLY A 1 98 ? 6.252 0.052 2.580 1.00 91.56 98 GLY A C 1
ATOM 750 O O . GLY A 1 98 ? 6.036 0.188 3.786 1.00 91.56 98 GLY A O 1
ATOM 751 N N . TYR A 1 99 ? 5.298 -0.331 1.727 1.00 92.94 99 TYR A N 1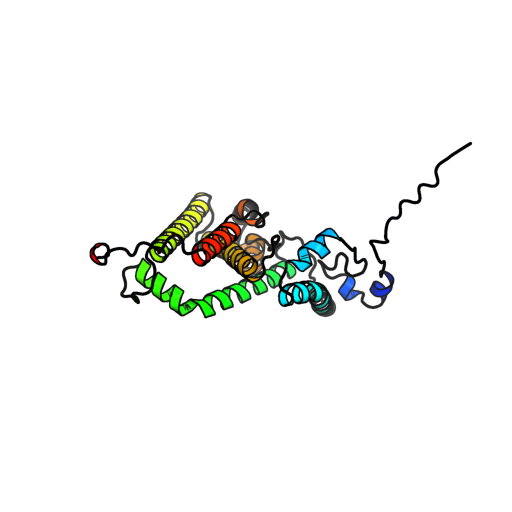
ATOM 752 C CA . TYR A 1 99 ? 3.921 -0.623 2.143 1.00 92.94 99 TYR A CA 1
ATOM 753 C C . TYR A 1 99 ? 3.849 -1.826 3.095 1.00 92.94 99 TYR A C 1
ATOM 755 O O . TYR A 1 99 ? 3.159 -1.767 4.112 1.00 92.94 99 TYR A O 1
ATOM 763 N N . ALA A 1 100 ? 4.586 -2.898 2.803 1.00 94.44 100 ALA A N 1
ATOM 764 C CA . ALA A 1 100 ? 4.668 -4.082 3.650 1.00 94.44 100 ALA A CA 1
ATOM 765 C C . ALA A 1 100 ? 5.297 -3.760 5.014 1.00 94.44 100 ALA A C 1
ATOM 767 O O . ALA A 1 100 ? 4.783 -4.200 6.041 1.00 94.44 100 ALA A O 1
ATOM 768 N N . GLY A 1 101 ? 6.355 -2.943 5.043 1.00 94.56 101 GLY A N 1
ATOM 769 C CA . GLY A 1 101 ? 6.971 -2.462 6.280 1.00 94.56 101 GLY A CA 1
ATOM 770 C C . GLY A 1 101 ? 6.007 -1.630 7.128 1.00 94.56 101 GLY A C 1
ATOM 771 O O . GLY A 1 101 ? 5.871 -1.873 8.327 1.00 94.56 101 GLY A O 1
ATOM 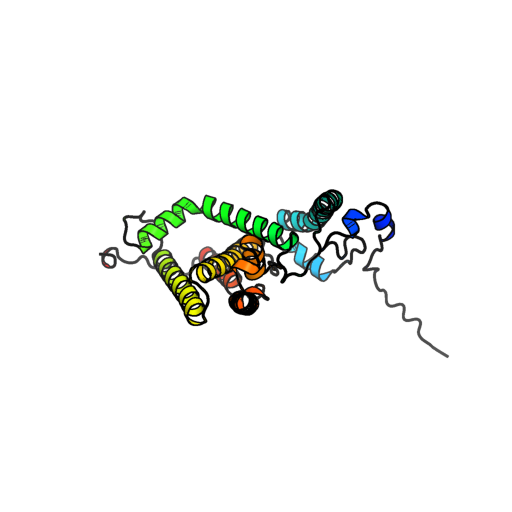772 N N . PHE A 1 102 ? 5.273 -0.701 6.510 1.00 92.56 102 PHE A N 1
ATOM 773 C CA . PHE A 1 102 ? 4.271 0.099 7.218 1.00 92.56 102 PHE A CA 1
ATOM 774 C C . PHE A 1 102 ? 3.113 -0.762 7.741 1.00 92.56 102 PHE A C 1
ATOM 776 O O . PHE A 1 102 ? 2.727 -0.647 8.905 1.00 92.56 102 PHE A O 1
ATOM 783 N N . ALA A 1 103 ? 2.615 -1.698 6.930 1.00 94.12 103 ALA A N 1
ATOM 784 C CA . ALA A 1 103 ? 1.608 -2.666 7.354 1.00 94.12 103 ALA A CA 1
ATOM 785 C C . ALA A 1 103 ? 2.100 -3.536 8.524 1.00 94.12 103 ALA A C 1
ATOM 787 O O . ALA A 1 103 ? 1.350 -3.767 9.473 1.00 94.12 103 ALA A O 1
ATOM 788 N N . ALA A 1 104 ? 3.365 -3.966 8.513 1.00 94.94 104 ALA A N 1
ATOM 789 C CA . ALA A 1 104 ? 3.958 -4.720 9.614 1.00 94.94 104 ALA A CA 1
ATOM 790 C C . ALA A 1 104 ? 3.989 -3.904 10.915 1.00 94.94 104 ALA A C 1
ATOM 792 O O . ALA A 1 104 ? 3.679 -4.449 11.975 1.00 94.94 104 ALA A O 1
ATOM 793 N N . ILE A 1 105 ? 4.284 -2.602 10.847 1.00 94.38 105 ILE A N 1
ATOM 794 C CA . ILE A 1 105 ? 4.213 -1.701 12.008 1.00 94.38 105 ILE A CA 1
ATOM 795 C C . ILE A 1 105 ? 2.771 -1.596 12.523 1.00 94.38 105 ILE A C 1
ATOM 797 O O . ILE A 1 105 ? 2.553 -1.748 13.726 1.00 94.38 105 ILE A O 1
ATOM 801 N N . ILE A 1 106 ? 1.782 -1.408 11.639 1.00 92.00 106 ILE A N 1
ATOM 802 C CA . ILE A 1 106 ? 0.356 -1.355 12.018 1.00 92.00 106 ILE A CA 1
ATOM 803 C C . ILE A 1 106 ? -0.052 -2.640 12.746 1.00 92.00 106 ILE A C 1
ATOM 805 O O . ILE A 1 106 ? -0.599 -2.592 13.851 1.00 92.00 106 ILE A O 1
ATOM 809 N N . ILE A 1 107 ? 0.257 -3.796 12.152 1.00 91.88 107 ILE A N 1
ATOM 810 C CA . ILE A 1 107 ? -0.036 -5.109 12.736 1.00 91.88 107 ILE A CA 1
ATOM 811 C C . ILE A 1 107 ? 0.672 -5.252 14.082 1.00 91.88 107 ILE A C 1
ATOM 813 O O . ILE A 1 107 ? 0.057 -5.690 15.054 1.00 91.88 107 ILE A O 1
ATOM 817 N N . TYR A 1 108 ? 1.941 -4.855 14.169 1.00 94.00 108 TYR A N 1
ATOM 818 C CA . TYR A 1 108 ? 2.728 -4.962 15.389 1.00 94.00 108 TYR A CA 1
ATOM 819 C C . TYR A 1 108 ? 2.145 -4.121 16.528 1.00 94.00 108 TYR A C 1
ATOM 821 O O . TYR A 1 108 ? 2.001 -4.630 17.643 1.00 94.00 108 TYR A O 1
ATOM 829 N N . VAL A 1 109 ? 1.770 -2.868 16.266 1.00 93.00 109 VAL A N 1
ATOM 830 C CA . VAL A 1 109 ? 1.180 -1.969 17.270 1.00 93.00 109 VAL A CA 1
ATOM 831 C C . VAL A 1 109 ? -0.209 -2.460 17.693 1.00 93.00 109 VAL A C 1
ATOM 833 O O . VAL A 1 109 ? -0.495 -2.546 18.888 1.00 93.00 109 VAL A O 1
ATOM 836 N N . GLY A 1 110 ? -1.050 -2.863 16.738 1.00 88.00 110 GLY A N 1
ATOM 837 C CA . GLY A 1 110 ? -2.423 -3.309 16.993 1.00 88.00 110 GLY A CA 1
ATOM 838 C C . GLY A 1 110 ? -2.572 -4.769 17.433 1.00 88.00 110 GLY A C 1
ATOM 839 O O . GLY A 1 110 ? -3.677 -5.176 17.789 1.00 88.00 110 GLY A O 1
ATOM 840 N N . ARG A 1 111 ? -1.492 -5.567 17.456 1.00 91.12 111 ARG A N 1
ATOM 841 C CA . ARG A 1 111 ? -1.526 -7.040 17.605 1.00 91.12 111 ARG A CA 1
ATOM 842 C C . ARG A 1 111 ? -2.448 -7.553 18.709 1.00 91.12 111 ARG A C 1
ATOM 844 O O . ARG A 1 111 ? -3.174 -8.518 18.504 1.00 91.12 111 ARG A O 1
ATOM 851 N N . ARG A 1 112 ? -2.436 -6.906 19.880 1.00 87.94 112 ARG A N 1
ATOM 852 C CA . ARG A 1 112 ? -3.248 -7.324 21.031 1.00 87.94 112 ARG A CA 1
ATOM 853 C C . ARG A 1 112 ? -4.732 -7.089 20.768 1.00 87.94 112 ARG A C 1
ATOM 855 O O . ARG A 1 112 ? -5.535 -7.978 21.013 1.00 87.94 112 ARG A O 1
ATOM 862 N N . HIS A 1 113 ? -5.066 -5.919 20.231 1.00 87.25 113 HIS A N 1
ATOM 863 C CA . HIS A 1 113 ? -6.436 -5.566 19.889 1.00 87.25 113 HIS A CA 1
ATOM 864 C C . HIS A 1 113 ? -6.967 -6.446 18.749 1.00 87.25 113 HIS A C 1
ATOM 866 O O . HIS A 1 113 ? -8.041 -7.025 18.881 1.00 87.25 113 HIS A O 1
ATOM 872 N N . TYR A 1 114 ? -6.190 -6.637 17.676 1.00 88.69 114 TYR A N 1
ATOM 873 C CA . TYR A 1 114 ? -6.585 -7.501 16.558 1.00 88.69 114 TYR A CA 1
ATOM 874 C C . TYR A 1 114 ? -6.788 -8.954 16.986 1.00 88.69 114 TYR A C 1
ATOM 876 O O . TYR A 1 114 ? -7.738 -9.597 16.546 1.00 88.69 114 TYR A O 1
ATOM 884 N N . TRP A 1 115 ? -5.942 -9.463 17.885 1.00 87.50 115 TRP A N 1
ATOM 885 C CA . TRP A 1 115 ? -6.085 -10.812 18.425 1.00 87.50 115 TRP A CA 1
ATOM 886 C C . TRP A 1 115 ? -7.343 -10.973 19.283 1.00 87.50 115 TRP A C 1
ATOM 888 O O . TRP A 1 115 ? -8.046 -11.977 19.166 1.00 87.50 115 TRP A O 1
ATOM 898 N N . ASP A 1 116 ? -7.659 -9.980 20.116 1.00 86.81 116 ASP A N 1
ATOM 899 C CA . ASP A 1 116 ? -8.863 -10.003 20.950 1.00 86.81 116 ASP A CA 1
ATOM 900 C C . ASP A 1 116 ? -10.142 -9.906 20.092 1.00 86.81 116 ASP A C 1
ATOM 902 O O . ASP A 1 116 ? -11.092 -10.655 20.326 1.00 86.81 116 ASP A O 1
ATOM 906 N N . VAL A 1 117 ? -10.141 -9.080 19.038 1.00 87.81 117 VAL A N 1
ATOM 907 C CA . VAL A 1 117 ? -11.239 -8.992 18.054 1.00 87.81 117 VAL A CA 1
ATOM 908 C C . VAL A 1 117 ? -11.389 -10.291 17.261 1.00 87.81 117 VAL A C 1
ATOM 910 O O . VAL A 1 117 ? -12.509 -10.758 17.060 1.00 87.81 117 VAL A O 1
ATOM 913 N N . ALA A 1 118 ? -10.285 -10.907 16.829 1.00 87.88 118 ALA A N 1
ATOM 914 C CA . ALA A 1 118 ? -10.316 -12.168 16.092 1.00 87.88 118 ALA A CA 1
ATOM 915 C C . ALA A 1 118 ? -10.903 -13.305 16.941 1.00 87.88 118 ALA A C 1
ATOM 917 O O . ALA A 1 118 ? -11.758 -14.050 16.466 1.00 87.88 118 ALA A O 1
ATOM 918 N N . LYS A 1 119 ? -10.518 -13.400 18.222 1.00 87.12 119 LYS A N 1
ATOM 919 C CA . LYS A 1 119 ? -11.141 -14.339 19.169 1.00 87.12 119 LYS A CA 1
ATOM 920 C C . LYS A 1 119 ? -12.635 -14.083 19.314 1.00 87.12 119 LYS A C 1
ATOM 922 O O . LYS A 1 119 ? -13.419 -15.020 19.184 1.00 87.12 119 LYS A O 1
ATOM 927 N N . ALA A 1 120 ? -13.022 -12.825 19.529 1.00 84.75 120 ALA A N 1
ATOM 928 C CA . ALA A 1 120 ? -14.423 -12.440 19.663 1.00 84.75 120 ALA A CA 1
ATOM 929 C C . ALA A 1 120 ? -15.238 -12.783 18.401 1.00 84.75 120 ALA A C 1
ATOM 931 O O . ALA A 1 120 ? -16.361 -13.273 18.499 1.00 84.75 120 ALA A O 1
ATOM 932 N N . ALA A 1 121 ? -14.659 -12.607 17.208 1.00 86.50 121 ALA A N 1
ATOM 933 C CA . ALA A 1 121 ? -15.304 -12.940 15.939 1.00 86.50 121 ALA A CA 1
ATOM 934 C C . ALA A 1 121 ? -15.632 -14.435 15.816 1.00 86.50 121 ALA A C 1
ATOM 936 O O . ALA A 1 121 ? -16.700 -14.768 15.294 1.00 86.50 121 ALA A O 1
ATOM 937 N N . VAL A 1 122 ? -14.770 -15.308 16.346 1.00 86.81 122 VAL A N 1
ATOM 938 C CA . VAL A 1 122 ? -14.925 -16.777 16.323 1.00 86.81 122 VAL A CA 1
ATOM 939 C C . VAL A 1 122 ? -15.665 -17.312 17.567 1.00 86.81 122 VAL A C 1
ATOM 941 O O . VAL A 1 122 ? -15.924 -18.504 17.666 1.00 86.81 122 VAL A O 1
ATOM 944 N N . GLY A 1 123 ? -16.062 -16.447 18.508 1.00 80.25 123 GLY A N 1
ATOM 945 C CA . GLY A 1 123 ? -16.792 -16.844 19.723 1.00 80.25 123 GLY A CA 1
ATOM 946 C C . GLY A 1 123 ? -15.903 -17.348 20.867 1.00 80.25 123 GLY A C 1
ATOM 947 O O . GLY A 1 123 ? -16.390 -17.969 21.807 1.00 80.25 123 GLY A O 1
ATOM 948 N N . LEU A 1 124 ? -14.595 -17.086 20.810 1.00 84.69 124 LEU A N 1
ATOM 949 C CA . LEU A 1 124 ? -13.654 -17.409 21.884 1.00 84.69 124 LEU A CA 1
ATOM 950 C C . LEU A 1 124 ? -13.683 -16.344 22.997 1.00 84.69 124 LEU A C 1
ATOM 952 O O . LEU A 1 124 ? -13.996 -15.179 22.732 1.00 84.69 124 LEU A O 1
ATOM 956 N N . PRO A 1 125 ? -13.299 -16.703 24.239 1.00 76.69 125 PRO A N 1
ATOM 957 C CA . PRO A 1 125 ? -13.241 -15.752 25.343 1.00 76.69 125 PRO A CA 1
ATOM 958 C C . PRO A 1 125 ? -12.291 -14.589 25.023 1.00 76.69 125 PRO A C 1
ATOM 960 O O . PRO A 1 125 ? -11.118 -14.787 24.691 1.00 76.69 125 PRO A O 1
ATOM 963 N N . HIS A 1 126 ? -12.808 -13.366 25.148 1.00 78.31 126 HIS A N 1
ATOM 964 C CA . HIS A 1 126 ? -12.085 -12.122 24.889 1.00 78.31 126 HIS A CA 1
ATOM 965 C C . HIS A 1 126 ? -12.284 -11.118 26.039 1.00 78.31 126 HIS A C 1
ATOM 967 O O . HIS A 1 126 ? -13.103 -11.321 26.938 1.00 78.31 126 HIS A O 1
ATOM 973 N N . LYS A 1 127 ? -11.506 -10.030 26.040 1.00 73.81 127 LYS A N 1
ATOM 974 C CA . LYS A 1 127 ? -11.616 -8.963 27.046 1.00 73.81 127 LYS A CA 1
ATOM 975 C C . LYS A 1 127 ? -12.839 -8.073 26.814 1.00 73.81 127 LYS A C 1
ATOM 977 O O . LYS A 1 127 ? -13.001 -7.546 25.725 1.00 73.81 127 LYS A O 1
ATOM 982 N N . ALA A 1 128 ? -13.602 -7.787 27.870 1.00 57.91 128 ALA A N 1
ATOM 983 C CA . ALA A 1 128 ? -14.871 -7.041 27.839 1.00 57.91 128 ALA A CA 1
ATOM 984 C C . ALA A 1 128 ? -14.841 -5.618 27.222 1.00 57.91 128 ALA A C 1
ATOM 986 O O . ALA A 1 128 ? -15.893 -5.003 27.074 1.00 57.91 128 ALA A O 1
ATOM 987 N N . GLU A 1 129 ? -13.672 -5.084 26.865 1.00 67.56 129 GLU A N 1
ATOM 988 C CA . GLU A 1 129 ? -13.514 -3.754 26.262 1.00 67.56 129 GLU A CA 1
ATOM 989 C C . GLU A 1 129 ? -13.751 -3.721 24.745 1.00 67.56 129 GLU A C 1
ATOM 991 O O . GLU A 1 129 ? -13.809 -2.635 24.176 1.00 67.56 129 GLU A O 1
ATOM 996 N N . THR A 1 130 ? -13.884 -4.863 24.062 1.00 73.81 130 THR A N 1
ATOM 997 C CA . THR A 1 130 ? -14.042 -4.871 22.598 1.00 73.81 130 THR A CA 1
ATOM 998 C C . THR A 1 130 ? -15.463 -4.457 22.191 1.00 73.81 130 THR A C 1
ATOM 1000 O O . THR A 1 130 ? -16.416 -5.162 22.536 1.00 73.81 130 THR A O 1
ATOM 1003 N N . PRO A 1 131 ? -15.645 -3.344 21.453 1.00 76.00 131 PRO A N 1
ATOM 1004 C CA . PRO A 1 131 ? -16.962 -2.927 21.000 1.00 76.00 131 PRO A CA 1
ATOM 1005 C C . PRO A 1 131 ? -17.570 -3.940 20.030 1.00 76.00 131 PRO A C 1
ATOM 1007 O O . PRO A 1 131 ? -16.894 -4.580 19.226 1.00 76.00 131 PRO A O 1
ATOM 1010 N N . VAL A 1 132 ? -18.890 -4.058 20.071 1.00 77.75 132 VAL A N 1
ATOM 1011 C CA . VAL A 1 132 ? -19.629 -5.068 19.307 1.00 77.75 132 VAL A CA 1
ATOM 1012 C C . VAL A 1 132 ? -19.536 -4.829 17.801 1.00 77.75 132 VAL A C 1
ATOM 1014 O O . VAL A 1 132 ? -19.390 -5.772 17.022 1.00 77.75 132 VAL A O 1
ATOM 1017 N N . TYR A 1 133 ? -19.600 -3.565 17.380 1.00 81.00 133 TYR A N 1
ATOM 1018 C CA . TYR A 1 133 ? -19.501 -3.211 15.968 1.00 81.00 133 TYR A CA 1
ATOM 1019 C C . TYR A 1 133 ? -18.168 -3.690 15.368 1.00 81.00 133 TYR A C 1
ATOM 1021 O O . TYR A 1 133 ? -18.135 -4.082 14.207 1.00 81.00 133 TYR A O 1
ATOM 1029 N N . THR A 1 134 ? -17.094 -3.756 16.167 1.00 84.31 134 THR A N 1
ATOM 1030 C CA . THR A 1 134 ? -15.775 -4.249 15.750 1.00 84.31 134 THR A CA 1
ATOM 1031 C C . THR A 1 134 ? -15.806 -5.743 15.412 1.00 84.31 134 THR A C 1
ATOM 1033 O O . THR A 1 134 ? -15.172 -6.175 14.451 1.00 84.31 134 THR A O 1
ATOM 1036 N N . VAL A 1 135 ? -16.589 -6.538 16.149 1.00 86.31 135 VAL A N 1
ATOM 1037 C CA . VAL A 1 135 ? -16.748 -7.983 15.905 1.00 86.31 135 VAL A CA 1
ATOM 1038 C C . VAL A 1 135 ? -17.494 -8.238 14.594 1.00 86.31 135 VAL A C 1
ATOM 1040 O O . VAL A 1 135 ? -17.064 -9.056 13.779 1.00 86.31 135 VAL A O 1
ATOM 1043 N N . TRP A 1 136 ? -18.590 -7.512 14.358 1.00 86.56 136 TRP A N 1
ATOM 1044 C CA . TRP A 1 136 ? -19.337 -7.599 13.100 1.00 86.56 136 TRP A CA 1
ATOM 1045 C C . TRP A 1 136 ? -18.542 -7.062 11.913 1.00 86.56 136 TRP A C 1
ATOM 1047 O O . TRP A 1 136 ? -18.571 -7.680 10.852 1.00 86.56 136 TRP A O 1
ATOM 1057 N N . ALA A 1 137 ? -17.783 -5.979 12.097 1.00 87.50 137 ALA A N 1
ATOM 1058 C CA . ALA A 1 137 ? -16.877 -5.464 11.076 1.00 87.50 137 ALA A CA 1
ATOM 1059 C C . ALA A 1 137 ? -15.820 -6.509 10.688 1.00 87.50 137 ALA A C 1
ATOM 1061 O O . ALA A 1 137 ? -15.593 -6.731 9.501 1.00 87.50 137 ALA A O 1
ATOM 1062 N N . MET A 1 138 ? -15.239 -7.216 11.665 1.00 90.44 138 MET A N 1
ATOM 1063 C CA . MET A 1 138 ? -14.283 -8.295 11.400 1.00 90.44 138 MET A CA 1
ATOM 1064 C C . MET A 1 138 ? -14.925 -9.460 10.635 1.00 90.44 138 MET A C 1
ATOM 1066 O O . MET A 1 138 ? -14.362 -9.939 9.652 1.00 90.44 138 MET A O 1
ATOM 1070 N N . ARG A 1 139 ? -16.124 -9.903 11.038 1.00 91.38 139 ARG A N 1
ATOM 1071 C CA . ARG A 1 139 ? -16.867 -10.955 10.318 1.00 91.38 139 ARG A CA 1
ATOM 1072 C C . ARG A 1 139 ? -17.206 -10.529 8.890 1.00 91.38 139 ARG A C 1
ATOM 1074 O O . ARG A 1 139 ? -16.981 -11.300 7.962 1.00 91.38 139 ARG A O 1
ATOM 1081 N N . GLY A 1 140 ? -17.692 -9.301 8.714 1.00 93.00 140 GLY A N 1
ATOM 1082 C CA . GLY A 1 140 ? -17.977 -8.718 7.405 1.00 93.00 140 GLY A CA 1
ATOM 1083 C C . GLY A 1 140 ? -16.733 -8.665 6.521 1.00 93.00 140 GLY A C 1
ATOM 1084 O O . GLY A 1 140 ? -16.786 -9.102 5.377 1.00 93.00 140 GLY A O 1
ATOM 1085 N N . LEU A 1 141 ? -15.592 -8.233 7.068 1.00 92.25 141 LEU A N 1
ATOM 1086 C CA . LEU A 1 141 ? -14.314 -8.221 6.356 1.00 92.25 141 LEU A CA 1
ATOM 1087 C C . LEU A 1 141 ? -13.914 -9.624 5.878 1.00 92.25 141 LEU A C 1
ATOM 1089 O O . LEU A 1 141 ? -13.551 -9.787 4.716 1.00 92.25 141 LEU A O 1
ATOM 1093 N N . VAL A 1 142 ? -14.017 -10.640 6.740 1.00 94.19 142 VAL A N 1
ATOM 1094 C CA . VAL A 1 142 ? -13.710 -12.034 6.373 1.00 94.19 142 VAL A CA 1
ATOM 1095 C C . VAL A 1 142 ? -14.636 -12.530 5.261 1.00 94.19 142 VAL A C 1
ATOM 1097 O O . VAL A 1 142 ? -14.159 -13.123 4.294 1.00 94.19 142 VAL A O 1
ATOM 1100 N N . VAL A 1 143 ? -15.939 -12.249 5.349 1.00 95.38 143 VAL A N 1
ATOM 1101 C CA . VAL A 1 143 ? -16.905 -12.602 4.296 1.00 95.38 143 VAL A CA 1
ATOM 1102 C C . VAL A 1 143 ? -16.558 -11.909 2.978 1.00 95.38 143 VAL A C 1
ATOM 1104 O O . VAL A 1 143 ? -16.557 -12.564 1.939 1.00 95.38 143 VAL A O 1
ATOM 1107 N N . CYS A 1 144 ? -16.194 -10.626 3.004 1.00 94.00 144 CYS A N 1
ATOM 1108 C CA . CYS A 1 144 ? -15.768 -9.892 1.812 1.00 94.00 144 CYS A CA 1
ATOM 1109 C C . CYS A 1 144 ? -14.474 -10.456 1.209 1.00 94.00 144 CYS A C 1
ATOM 1111 O O . CYS A 1 144 ? -14.386 -10.578 -0.009 1.00 94.00 144 CYS A O 1
ATOM 1113 N N . ILE A 1 145 ? -13.492 -10.843 2.033 1.00 94.94 145 ILE A N 1
ATOM 1114 C CA . ILE A 1 145 ? -12.247 -11.481 1.569 1.00 94.94 145 ILE A CA 1
ATOM 1115 C C . ILE A 1 145 ? -12.555 -12.802 0.867 1.00 94.94 145 ILE A C 1
ATOM 1117 O O . ILE A 1 145 ? -12.092 -13.032 -0.251 1.00 94.94 145 ILE A O 1
ATOM 1121 N N . ILE A 1 146 ? -13.353 -13.659 1.508 1.00 95.31 146 ILE A N 1
ATOM 1122 C CA . ILE A 1 146 ? -13.737 -14.960 0.953 1.00 95.31 146 ILE A CA 1
ATOM 1123 C C . ILE A 1 146 ? -14.543 -14.762 -0.334 1.00 95.31 146 ILE A C 1
ATOM 1125 O O . ILE A 1 146 ? -14.260 -15.422 -1.330 1.00 95.31 146 ILE A O 1
ATOM 1129 N N . GLY A 1 147 ? -15.498 -13.830 -0.341 1.00 95.62 147 GLY A N 1
ATOM 1130 C CA . GLY A 1 147 ? -16.305 -13.496 -1.512 1.00 95.62 147 GLY A CA 1
ATOM 1131 C C . GLY A 1 147 ? -15.459 -12.988 -2.680 1.00 95.62 147 GLY A C 1
ATOM 1132 O O . GLY A 1 147 ? -15.597 -13.491 -3.792 1.00 95.62 147 GLY A O 1
ATOM 1133 N N . ALA A 1 148 ? -14.530 -12.062 -2.434 1.00 94.19 148 ALA A N 1
ATOM 1134 C CA . ALA A 1 148 ? -13.624 -11.546 -3.459 1.00 94.19 148 ALA A CA 1
ATOM 1135 C C . ALA A 1 148 ? -12.725 -12.651 -4.038 1.00 94.19 148 ALA A C 1
ATOM 1137 O O . ALA A 1 148 ? -12.619 -12.790 -5.257 1.00 94.19 148 ALA A O 1
ATOM 1138 N N . ALA A 1 149 ? -12.132 -13.487 -3.180 1.00 94.81 149 ALA A N 1
ATOM 1139 C CA . ALA A 1 149 ? -11.321 -14.620 -3.620 1.00 94.81 149 ALA A CA 1
ATOM 1140 C C . ALA A 1 149 ? -12.151 -15.656 -4.402 1.00 94.81 149 ALA A C 1
ATOM 1142 O O . ALA A 1 149 ? -11.680 -16.217 -5.391 1.00 94.81 149 ALA A O 1
ATOM 1143 N N . TRP A 1 150 ? -13.402 -15.886 -3.995 1.00 95.94 150 TRP A N 1
ATOM 1144 C CA . TRP A 1 150 ? -14.322 -16.799 -4.670 1.00 95.94 150 TRP A CA 1
ATOM 1145 C C . TRP A 1 150 ? -14.737 -16.295 -6.057 1.00 95.94 150 TRP A C 1
ATOM 1147 O O . TRP A 1 150 ? -14.741 -17.085 -7.003 1.00 95.94 150 TRP A O 1
ATOM 1157 N N . ILE A 1 151 ? -15.006 -14.991 -6.197 1.00 94.88 151 ILE A N 1
ATOM 1158 C CA . ILE A 1 151 ? -15.285 -14.344 -7.489 1.00 94.88 151 ILE A CA 1
ATOM 1159 C C . ILE A 1 151 ? -14.086 -14.512 -8.425 1.00 94.88 151 ILE A C 1
ATOM 1161 O O . ILE A 1 151 ? -14.248 -14.982 -9.549 1.00 94.88 151 ILE A O 1
ATOM 1165 N N . LEU A 1 152 ? -12.873 -14.207 -7.954 1.00 93.38 152 LEU A N 1
ATOM 1166 C CA . LEU A 1 152 ? -11.654 -14.375 -8.752 1.00 93.38 152 LEU A CA 1
ATOM 1167 C C . LEU A 1 152 ? -11.442 -15.834 -9.175 1.00 93.38 152 LEU A C 1
ATOM 1169 O O . LEU A 1 152 ? -11.097 -16.096 -10.329 1.00 93.38 152 LEU A O 1
ATOM 1173 N N . LYS A 1 153 ? -11.727 -16.784 -8.279 1.00 94.31 153 LYS A N 1
ATOM 1174 C CA . LYS A 1 153 ? -11.693 -18.213 -8.602 1.00 94.31 153 LYS A CA 1
ATOM 1175 C C . LYS A 1 153 ? -12.693 -18.591 -9.692 1.00 94.31 153 LYS A C 1
ATOM 1177 O O . LYS A 1 153 ? -12.345 -19.342 -10.597 1.00 94.31 153 LYS A O 1
ATOM 1182 N N . HIS A 1 154 ? -13.917 -18.069 -9.631 1.00 93.88 154 HIS A N 1
ATOM 1183 C CA . HIS A 1 154 ? -14.948 -18.337 -10.641 1.00 93.88 154 HIS A CA 1
ATOM 1184 C C . HIS A 1 154 ? -14.601 -17.767 -12.019 1.00 93.88 154 HIS A C 1
ATOM 1186 O O . HIS A 1 154 ? -15.020 -18.322 -13.030 1.00 93.88 154 HIS A O 1
ATOM 1192 N N . ILE A 1 155 ? -13.797 -16.706 -12.064 1.00 92.31 155 ILE A N 1
ATOM 1193 C CA . ILE A 1 155 ? -13.297 -16.108 -13.309 1.00 92.31 155 ILE A CA 1
ATOM 1194 C C . ILE A 1 155 ? -12.117 -16.919 -13.895 1.00 92.31 155 ILE A C 1
ATOM 1196 O O . ILE A 1 155 ? -11.720 -16.700 -15.037 1.00 92.31 155 ILE A O 1
ATOM 1200 N N . GLY A 1 156 ? -11.590 -17.904 -13.157 1.00 89.75 156 GLY A N 1
ATOM 1201 C CA . GLY A 1 156 ? -10.538 -18.816 -13.617 1.00 89.75 156 GLY A CA 1
ATOM 1202 C C . GLY A 1 156 ? -9.158 -18.562 -13.008 1.00 89.75 156 GLY A C 1
ATOM 1203 O O . GLY A 1 156 ? -8.175 -19.118 -13.492 1.00 89.75 156 GLY A O 1
ATOM 1204 N N . LEU A 1 157 ? -9.059 -17.738 -11.958 1.00 93.19 157 LEU A N 1
ATOM 1205 C CA . LEU A 1 157 ? -7.812 -17.551 -11.217 1.00 93.19 157 LEU A CA 1
ATOM 1206 C C . LEU A 1 157 ? -7.641 -18.663 -10.166 1.00 93.19 157 LEU A C 1
ATOM 1208 O O . LEU A 1 157 ? -8.578 -18.983 -9.438 1.00 93.19 157 LEU A O 1
ATOM 1212 N N . ASP A 1 158 ? -6.447 -19.248 -10.040 1.00 93.19 158 ASP A N 1
ATOM 1213 C CA . ASP A 1 158 ? -6.181 -20.206 -8.957 1.00 93.19 158 ASP A CA 1
ATOM 1214 C C . ASP A 1 158 ? -6.352 -19.515 -7.592 1.00 93.19 158 ASP A C 1
ATOM 1216 O O . ASP A 1 158 ? -5.998 -18.345 -7.419 1.00 93.19 158 ASP A O 1
ATOM 1220 N N . TRP A 1 159 ? -6.850 -20.254 -6.602 1.00 92.88 159 TRP A N 1
ATOM 1221 C CA . TRP A 1 159 ? -6.901 -19.838 -5.201 1.00 92.88 159 TRP A CA 1
ATOM 1222 C C . TRP A 1 159 ? -5.542 -19.301 -4.721 1.00 92.88 159 TRP A C 1
ATOM 1224 O O . TRP A 1 159 ? -5.498 -18.320 -3.973 1.00 92.88 159 TRP A O 1
ATOM 1234 N N . MET A 1 160 ? -4.446 -19.909 -5.197 1.00 92.56 160 MET A N 1
ATOM 1235 C CA . MET A 1 160 ? -3.089 -19.550 -4.790 1.00 92.56 160 MET A CA 1
ATOM 1236 C C . MET A 1 160 ? -2.675 -18.157 -5.281 1.00 92.56 160 MET A C 1
ATOM 1238 O O . MET A 1 160 ? -1.825 -17.535 -4.658 1.00 92.56 160 MET A O 1
ATOM 1242 N N . LEU A 1 161 ? -3.299 -17.640 -6.346 1.00 93.38 161 LEU A N 1
ATOM 1243 C CA . LEU A 1 161 ? -3.104 -16.273 -6.849 1.00 93.38 161 LEU A CA 1
ATOM 1244 C C . LEU A 1 161 ? -4.215 -15.321 -6.379 1.00 93.38 161 LEU A C 1
ATOM 1246 O O . LEU A 1 161 ? -3.953 -14.151 -6.092 1.00 93.38 161 LEU A O 1
ATOM 1250 N N . ALA A 1 162 ? -5.443 -15.826 -6.244 1.00 94.06 162 ALA A N 1
ATOM 1251 C CA . ALA A 1 162 ? -6.611 -15.057 -5.827 1.00 94.06 162 ALA A CA 1
ATOM 1252 C C . ALA A 1 162 ? -6.504 -14.535 -4.387 1.00 94.06 162 ALA A C 1
ATOM 1254 O O . ALA A 1 162 ? -6.892 -13.401 -4.112 1.00 94.06 162 ALA A O 1
ATOM 1255 N N . LEU A 1 163 ? -5.962 -15.324 -3.458 1.00 94.44 163 LEU A N 1
ATOM 1256 C CA . LEU A 1 163 ? -5.770 -14.847 -2.089 1.00 94.44 163 LEU A CA 1
ATOM 1257 C C . LEU A 1 163 ? -4.689 -13.762 -1.983 1.00 94.44 163 LEU A C 1
ATOM 1259 O O . LEU A 1 163 ? -4.985 -12.704 -1.420 1.00 94.44 163 LEU A O 1
ATOM 1263 N N . PRO A 1 164 ? -3.462 -13.966 -2.505 1.00 94.38 164 PRO A N 1
ATOM 1264 C CA . PRO A 1 164 ? -2.429 -12.943 -2.448 1.00 94.38 164 PRO A CA 1
ATOM 1265 C C . PRO A 1 164 ? -2.854 -11.636 -3.103 1.00 94.38 164 PRO A C 1
ATOM 1267 O O . PRO A 1 164 ? -2.621 -10.585 -2.518 1.00 94.38 164 PRO A O 1
ATOM 1270 N N . ILE A 1 165 ? -3.531 -11.665 -4.257 1.00 94.12 165 ILE A N 1
ATOM 1271 C CA . ILE A 1 165 ? -3.949 -10.417 -4.909 1.00 94.12 165 ILE A CA 1
ATOM 1272 C C . ILE A 1 165 ? -4.962 -9.640 -4.060 1.00 94.12 165 ILE A C 1
ATOM 1274 O O . ILE A 1 165 ? -4.803 -8.433 -3.883 1.00 94.12 165 ILE A O 1
ATOM 1278 N N . VAL A 1 166 ? -5.942 -10.319 -3.450 1.00 95.00 166 VAL A N 1
ATOM 1279 C CA . VAL A 1 166 ? -6.893 -9.686 -2.520 1.00 95.00 166 VAL A CA 1
ATOM 1280 C C . VAL A 1 166 ? -6.160 -9.135 -1.297 1.00 95.00 166 VAL A C 1
ATOM 1282 O O . VAL A 1 166 ? -6.413 -8.003 -0.888 1.00 95.00 166 VAL A O 1
ATOM 1285 N N . ALA A 1 167 ? -5.210 -9.890 -0.740 1.00 94.81 167 ALA A N 1
ATOM 1286 C CA . ALA A 1 167 ? -4.408 -9.443 0.394 1.00 94.81 167 ALA A CA 1
ATOM 1287 C C . ALA A 1 167 ? -3.567 -8.200 0.056 1.00 94.81 167 ALA A C 1
ATOM 1289 O O . ALA A 1 167 ? -3.501 -7.272 0.860 1.00 94.81 167 ALA A O 1
ATOM 1290 N N . MET A 1 168 ? -2.971 -8.140 -1.137 1.00 94.19 168 MET A N 1
ATOM 1291 C CA . MET A 1 168 ? -2.213 -6.975 -1.601 1.00 94.19 168 MET A CA 1
ATOM 1292 C C . MET A 1 168 ? -3.106 -5.750 -1.811 1.00 94.19 168 MET A C 1
ATOM 1294 O O . MET A 1 168 ? -2.727 -4.649 -1.417 1.00 94.19 168 MET A O 1
ATOM 1298 N N . ILE A 1 169 ? -4.302 -5.931 -2.378 1.00 92.88 169 ILE A N 1
ATOM 1299 C CA . ILE A 1 169 ? -5.295 -4.857 -2.521 1.00 92.88 169 ILE A CA 1
ATOM 1300 C C . ILE A 1 169 ? -5.676 -4.302 -1.141 1.00 92.88 169 ILE A C 1
ATOM 1302 O O . ILE A 1 169 ? -5.650 -3.090 -0.926 1.00 92.88 169 ILE A O 1
ATOM 1306 N N . LEU A 1 170 ? -5.974 -5.179 -0.179 1.00 92.62 170 LEU A N 1
ATOM 1307 C CA . LEU A 1 170 ? -6.290 -4.767 1.190 1.00 92.62 170 LEU A CA 1
ATOM 1308 C C . LEU A 1 170 ? -5.116 -4.079 1.880 1.00 92.62 170 LEU A C 1
ATOM 1310 O O . LEU A 1 170 ? -5.324 -3.100 2.590 1.00 92.62 170 LEU A O 1
ATOM 1314 N N . LEU A 1 171 ? -3.893 -4.553 1.652 1.00 93.81 171 LEU A N 1
ATOM 1315 C CA . LEU A 1 171 ? -2.678 -3.926 2.161 1.00 93.81 171 LEU A CA 1
ATOM 1316 C C . LEU A 1 171 ? -2.529 -2.495 1.633 1.00 93.81 171 LEU A C 1
ATOM 1318 O O . LEU A 1 171 ? -2.233 -1.598 2.419 1.00 93.81 171 LEU A O 1
ATOM 1322 N N . ILE A 1 172 ? -2.805 -2.253 0.348 1.00 92.00 172 ILE A N 1
ATOM 1323 C CA . ILE A 1 172 ? -2.799 -0.898 -0.220 1.00 92.00 172 ILE A CA 1
ATOM 1324 C C . ILE A 1 172 ? -3.837 -0.017 0.482 1.00 92.00 172 ILE A C 1
ATOM 1326 O O . ILE A 1 172 ? -3.487 1.054 0.979 1.00 92.00 172 ILE A O 1
ATOM 1330 N N . PHE A 1 173 ? -5.090 -0.468 0.579 1.00 89.94 173 PHE A N 1
ATOM 1331 C CA . PHE A 1 173 ? -6.149 0.322 1.214 1.00 89.94 173 PHE A CA 1
ATOM 1332 C C . PHE A 1 173 ? -5.894 0.582 2.699 1.00 89.94 173 PHE A C 1
ATOM 1334 O O . PHE A 1 173 ? -6.131 1.694 3.170 1.00 89.94 173 PHE A O 1
ATOM 1341 N N . LEU A 1 174 ? -5.378 -0.409 3.426 1.00 90.75 174 LEU A N 1
ATOM 1342 C CA . LEU A 1 174 ? -5.024 -0.285 4.837 1.00 90.75 174 LEU A CA 1
ATOM 1343 C C . LEU A 1 174 ? -3.943 0.780 5.043 1.00 90.75 174 LEU A C 1
ATOM 1345 O O . LEU A 1 174 ? -4.105 1.673 5.875 1.00 90.75 174 LEU A O 1
ATOM 1349 N N . VAL A 1 175 ? -2.852 0.694 4.278 1.00 91.50 175 VAL A N 1
ATOM 1350 C CA . VAL A 1 175 ? -1.725 1.629 4.380 1.00 91.50 175 VAL A CA 1
ATOM 1351 C C . VAL A 1 175 ? -2.164 3.036 3.986 1.00 91.50 175 VAL A C 1
ATOM 1353 O O . VAL A 1 175 ? -1.883 3.976 4.726 1.00 91.50 175 VAL A O 1
ATOM 1356 N N . ILE A 1 176 ? -2.901 3.187 2.879 1.00 88.81 176 ILE A N 1
ATOM 1357 C CA . ILE A 1 176 ? -3.377 4.498 2.420 1.00 88.81 176 ILE A CA 1
ATOM 1358 C C . ILE A 1 176 ? -4.325 5.124 3.438 1.00 88.81 176 ILE A C 1
ATOM 1360 O O . ILE A 1 176 ? -4.145 6.282 3.804 1.00 88.81 176 ILE A O 1
ATOM 1364 N N . SER A 1 177 ? -5.307 4.365 3.929 1.00 86.56 177 SER A N 1
ATOM 1365 C CA . SER A 1 177 ? -6.248 4.851 4.941 1.00 86.56 177 SER A CA 1
ATOM 1366 C C . SER A 1 177 ? -5.519 5.294 6.206 1.00 86.56 177 SER A C 1
ATOM 1368 O O . SER A 1 177 ? -5.768 6.395 6.696 1.00 86.56 177 SER A O 1
ATOM 1370 N N . ARG A 1 178 ? -4.562 4.497 6.695 1.00 86.88 178 ARG A N 1
ATOM 1371 C CA . ARG A 1 178 ? -3.826 4.833 7.915 1.00 86.88 178 ARG A CA 1
ATOM 1372 C C . ARG A 1 178 ? -2.925 6.050 7.738 1.00 86.88 178 ARG A C 1
ATOM 1374 O O . ARG A 1 178 ? -2.958 6.946 8.574 1.00 86.88 178 ARG A O 1
ATOM 1381 N N . ALA A 1 179 ? -2.154 6.104 6.659 1.00 85.81 179 ALA A N 1
ATOM 1382 C CA . ALA A 1 179 ? -1.286 7.244 6.403 1.00 85.81 179 ALA A CA 1
ATOM 1383 C C . ALA A 1 179 ? -2.098 8.522 6.119 1.00 85.81 179 ALA A C 1
ATOM 1385 O O . ALA A 1 179 ? -1.711 9.586 6.594 1.00 85.81 179 ALA A O 1
ATOM 1386 N N . ASN A 1 180 ? -3.262 8.448 5.464 1.00 83.94 180 ASN A N 1
ATOM 1387 C CA . ASN A 1 180 ? -4.154 9.606 5.325 1.00 83.94 180 ASN A CA 1
ATOM 1388 C C . ASN A 1 180 ? -4.719 10.061 6.678 1.00 83.94 180 ASN A C 1
ATOM 1390 O O . ASN A 1 180 ? -4.745 11.261 6.942 1.00 83.94 180 ASN A O 1
ATOM 1394 N N . ALA A 1 181 ? -5.122 9.128 7.547 1.00 82.19 181 ALA A N 1
ATOM 1395 C CA . ALA A 1 181 ? -5.619 9.451 8.885 1.00 82.19 181 ALA A CA 1
ATOM 1396 C C . ALA A 1 181 ? -4.540 10.096 9.779 1.00 82.19 181 ALA A C 1
ATOM 1398 O O . ALA A 1 181 ? -4.844 10.977 10.578 1.00 82.19 181 ALA A O 1
ATOM 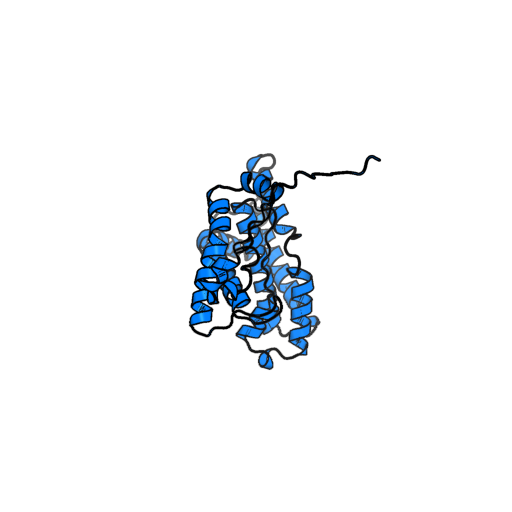1399 N N . GLU A 1 182 ? -3.277 9.682 9.643 1.00 82.44 182 GLU A N 1
ATOM 1400 C CA . GLU A 1 182 ? -2.161 10.228 10.431 1.00 82.44 182 GLU A CA 1
ATOM 1401 C C . GLU A 1 182 ? -1.634 11.561 9.895 1.00 82.44 182 GLU A C 1
ATOM 1403 O O . GLU A 1 182 ? -1.233 12.425 10.672 1.00 82.44 182 GLU A O 1
ATOM 1408 N N . THR A 1 183 ? -1.603 11.726 8.572 1.00 80.38 183 THR A N 1
ATOM 1409 C CA . THR A 1 183 ? -0.947 12.875 7.933 1.00 80.38 183 THR A CA 1
ATOM 1410 C C . THR A 1 183 ? -1.909 13.965 7.478 1.00 80.38 183 THR A C 1
ATOM 1412 O O . THR A 1 183 ? -1.475 15.091 7.239 1.00 80.38 183 THR A O 1
ATOM 1415 N N . GLY A 1 184 ? -3.198 13.648 7.330 1.00 72.25 184 GLY A N 1
ATOM 1416 C CA . GLY A 1 184 ? -4.190 14.545 6.738 1.00 72.25 184 GLY A CA 1
ATOM 1417 C C . GLY A 1 184 ? -3.991 14.779 5.236 1.00 72.25 184 GLY A C 1
ATOM 1418 O O . GLY A 1 184 ? -4.586 15.703 4.682 1.00 72.25 184 GLY A O 1
ATOM 1419 N N . SER A 1 185 ? -3.155 13.978 4.563 1.00 73.38 185 SER A N 1
ATOM 1420 C CA . SER A 1 185 ? -2.948 14.112 3.121 1.00 73.38 185 SER A CA 1
ATOM 1421 C C . SER A 1 185 ? -4.238 13.805 2.359 1.00 73.38 185 SER A C 1
ATOM 1423 O O . SER A 1 185 ? -4.802 12.718 2.473 1.00 73.38 185 SER A O 1
ATOM 1425 N N . MET A 1 186 ? -4.694 14.761 1.546 1.00 64.38 186 MET A N 1
ATOM 1426 C CA . MET A 1 186 ? -5.869 14.582 0.682 1.00 64.38 186 MET A CA 1
ATOM 1427 C C . MET A 1 186 ? -5.564 13.740 -0.560 1.00 64.38 186 MET A C 1
ATOM 1429 O O . MET A 1 186 ? -6.479 13.307 -1.253 1.00 64.38 186 MET A O 1
ATOM 1433 N N . PHE A 1 187 ? -4.283 13.534 -0.874 1.00 70.94 187 PHE A N 1
ATOM 1434 C CA . PHE A 1 187 ? -3.866 12.911 -2.118 1.00 70.94 187 PHE A CA 1
ATOM 1435 C C . PHE A 1 187 ? -2.686 11.981 -1.878 1.00 70.94 187 PHE A C 1
ATOM 1437 O O . PHE A 1 187 ? -1.560 12.419 -1.635 1.00 70.94 187 PHE A O 1
ATOM 1444 N N . MET A 1 188 ? -2.943 10.681 -1.971 1.00 77.75 188 MET A N 1
ATOM 1445 C CA . MET A 1 188 ? -1.905 9.668 -1.873 1.00 77.75 188 MET A CA 1
ATOM 1446 C C . MET A 1 188 ? -2.191 8.545 -2.858 1.00 77.75 188 MET A C 1
ATOM 1448 O O . MET A 1 188 ? -3.317 8.066 -2.966 1.00 77.75 188 MET A O 1
ATOM 1452 N N . GLN A 1 189 ? -1.166 8.144 -3.602 1.00 81.31 189 GLN A N 1
ATOM 1453 C CA . GLN A 1 189 ? -1.256 7.066 -4.575 1.00 81.31 189 GLN A CA 1
ATOM 1454 C C . GLN A 1 189 ? -0.142 6.064 -4.304 1.00 81.31 189 GLN A C 1
ATOM 1456 O O . GLN A 1 189 ? 0.998 6.453 -4.057 1.00 81.31 189 GLN A O 1
ATOM 1461 N N . ALA A 1 190 ? -0.473 4.778 -4.382 1.00 82.12 190 ALA A N 1
ATOM 1462 C CA . ALA A 1 190 ? 0.510 3.709 -4.274 1.00 82.12 190 ALA A CA 1
ATOM 1463 C C . ALA A 1 190 ? 1.514 3.741 -5.430 1.00 82.12 190 ALA A C 1
ATOM 1465 O O . ALA A 1 190 ? 2.705 3.571 -5.202 1.00 82.12 190 ALA A O 1
ATOM 1466 N N . ASN A 1 191 ? 1.038 4.033 -6.646 1.00 84.00 191 ASN A N 1
ATOM 1467 C CA . ASN A 1 191 ? 1.845 4.059 -7.870 1.00 84.00 191 ASN A CA 1
ATOM 1468 C C . ASN A 1 191 ? 2.535 2.712 -8.181 1.00 84.00 191 ASN A C 1
ATOM 1470 O O . ASN A 1 191 ? 3.570 2.675 -8.836 1.00 84.00 191 ASN A O 1
ATOM 1474 N N . TRP A 1 192 ? 1.941 1.608 -7.714 1.00 88.94 192 TRP A N 1
ATOM 1475 C CA . TRP A 1 192 ? 2.299 0.229 -8.045 1.00 88.94 192 TRP A CA 1
ATOM 1476 C C . TRP A 1 192 ? 1.029 -0.632 -8.092 1.00 88.94 192 TRP A C 1
ATOM 1478 O O . TRP A 1 192 ? 0.031 -0.309 -7.440 1.00 88.94 192 TRP A O 1
ATOM 1488 N N . LEU A 1 193 ? 1.061 -1.728 -8.857 1.00 91.88 193 LEU A N 1
ATOM 1489 C CA . LEU A 1 193 ? -0.060 -2.664 -8.978 1.00 91.88 193 LEU A CA 1
ATOM 1490 C C . LEU A 1 193 ? 0.235 -4.015 -8.305 1.00 91.88 193 LEU A C 1
ATOM 1492 O O . LEU A 1 193 ? 1.323 -4.560 -8.501 1.00 91.88 193 LEU A O 1
ATOM 1496 N N . PRO A 1 194 ? -0.740 -4.621 -7.601 1.00 92.44 194 PRO A N 1
ATOM 1497 C CA . PRO A 1 194 ? -0.619 -5.968 -7.035 1.00 92.44 194 PRO A CA 1
ATOM 1498 C C . PRO A 1 194 ? -0.135 -7.029 -8.028 1.00 92.44 194 PRO A C 1
ATOM 1500 O O . PRO A 1 194 ? 0.761 -7.812 -7.715 1.00 92.44 194 PRO A O 1
ATOM 1503 N N . MET A 1 195 ? -0.675 -7.016 -9.250 1.00 92.44 195 MET A N 1
ATOM 1504 C CA . MET A 1 195 ? -0.268 -7.937 -10.315 1.00 92.44 195 MET A CA 1
ATOM 1505 C C . MET A 1 195 ? 1.239 -7.862 -10.607 1.00 92.44 195 MET A C 1
ATOM 1507 O O . MET A 1 195 ? 1.883 -8.904 -10.751 1.00 92.44 195 MET A O 1
ATOM 1511 N N . ALA A 1 196 ? 1.807 -6.654 -10.669 1.00 91.81 196 ALA A N 1
ATOM 1512 C CA . ALA A 1 196 ? 3.218 -6.461 -10.986 1.00 91.81 196 ALA A CA 1
ATOM 1513 C C . ALA A 1 196 ? 4.117 -7.108 -9.924 1.00 91.81 196 ALA A C 1
ATOM 1515 O O . ALA A 1 196 ? 5.135 -7.717 -10.251 1.00 91.81 196 ALA A O 1
ATOM 1516 N N . ILE A 1 197 ? 3.705 -7.042 -8.656 1.00 93.94 197 ILE A N 1
ATOM 1517 C CA . ILE A 1 197 ? 4.456 -7.647 -7.559 1.00 93.94 197 ILE A CA 1
ATOM 1518 C C . ILE A 1 197 ? 4.356 -9.166 -7.583 1.00 93.94 197 ILE A C 1
ATOM 1520 O O . ILE A 1 197 ? 5.379 -9.841 -7.501 1.00 93.94 197 ILE A O 1
ATOM 1524 N N . LEU A 1 198 ? 3.154 -9.718 -7.753 1.00 92.94 198 LEU A N 1
ATOM 1525 C CA . LEU A 1 198 ? 2.980 -11.171 -7.830 1.00 92.94 198 LEU A CA 1
ATOM 1526 C C . LEU A 1 198 ? 3.739 -11.769 -9.015 1.00 92.94 198 LEU A C 1
ATOM 1528 O O . LEU A 1 198 ? 4.395 -12.796 -8.862 1.00 92.94 198 LEU A O 1
ATOM 1532 N N . THR A 1 199 ? 3.721 -11.094 -10.164 1.00 92.56 199 THR A N 1
ATOM 1533 C CA . THR A 1 199 ? 4.481 -11.524 -11.344 1.00 92.56 199 THR A CA 1
ATOM 1534 C C . THR A 1 199 ? 5.987 -11.448 -11.101 1.00 92.56 199 THR A C 1
ATOM 1536 O O . THR A 1 199 ? 6.710 -12.354 -11.502 1.00 92.56 199 THR A O 1
ATOM 1539 N N . GLY A 1 200 ? 6.474 -10.411 -10.414 1.00 90.56 200 GLY A N 1
ATOM 1540 C CA . GLY A 1 200 ? 7.893 -10.302 -10.073 1.00 90.56 200 GLY A CA 1
ATOM 1541 C C . GLY A 1 200 ? 8.366 -11.323 -9.032 1.00 90.56 200 GLY A C 1
ATOM 1542 O O . GLY A 1 200 ? 9.510 -11.759 -9.100 1.00 90.56 200 GLY A O 1
ATOM 1543 N N . LEU A 1 201 ? 7.500 -11.731 -8.097 1.00 91.69 201 LEU A N 1
ATOM 1544 C CA . LEU A 1 201 ? 7.828 -12.723 -7.065 1.00 91.69 201 LEU A CA 1
ATOM 1545 C C . LEU A 1 201 ? 7.745 -14.168 -7.570 1.00 91.69 201 LEU A C 1
ATOM 1547 O O . LEU A 1 201 ? 8.580 -14.991 -7.204 1.00 91.69 201 LEU A O 1
ATOM 1551 N N . LEU A 1 202 ? 6.725 -14.486 -8.369 1.00 91.81 202 LEU A N 1
ATOM 1552 C CA . LEU A 1 202 ? 6.472 -15.848 -8.851 1.00 91.81 202 LEU A CA 1
ATOM 1553 C C . LEU A 1 202 ? 7.139 -16.133 -10.202 1.00 91.81 202 LEU A C 1
ATOM 1555 O O . LEU A 1 202 ? 7.400 -17.288 -10.524 1.00 91.81 202 LEU A O 1
ATOM 1559 N N . GLY A 1 203 ? 7.426 -15.090 -10.981 1.00 89.62 203 GLY A N 1
ATOM 1560 C CA . GLY A 1 203 ? 7.878 -15.190 -12.363 1.00 89.62 203 GLY A CA 1
ATOM 1561 C C . GLY A 1 203 ? 6.712 -15.240 -13.355 1.00 89.62 203 GLY A C 1
ATOM 1562 O O . GLY A 1 203 ? 5.638 -15.772 -13.070 1.00 89.62 203 GLY A O 1
ATOM 1563 N N . ALA A 1 204 ? 6.932 -14.689 -14.552 1.00 87.06 204 ALA A N 1
ATOM 1564 C CA . ALA A 1 204 ? 5.916 -14.631 -15.607 1.00 87.06 204 ALA A CA 1
ATOM 1565 C C . ALA A 1 204 ? 5.448 -16.027 -16.060 1.00 87.06 204 ALA A C 1
ATOM 1567 O O . ALA A 1 204 ? 4.257 -16.225 -16.308 1.00 87.06 204 ALA A O 1
ATOM 1568 N N . ASP A 1 205 ? 6.362 -17.000 -16.088 1.00 87.69 205 ASP A N 1
ATOM 1569 C CA . ASP A 1 205 ? 6.072 -18.376 -16.504 1.00 87.69 205 ASP A CA 1
ATOM 1570 C C . ASP A 1 205 ? 5.148 -19.101 -15.518 1.00 87.69 205 ASP A C 1
ATOM 1572 O O . ASP A 1 205 ? 4.269 -19.854 -15.931 1.00 87.69 205 ASP A O 1
ATOM 1576 N N . ALA A 1 206 ? 5.312 -18.848 -14.215 1.00 88.19 206 ALA A N 1
ATOM 1577 C CA . ALA A 1 206 ? 4.501 -19.474 -13.174 1.00 88.19 206 ALA A CA 1
ATOM 1578 C C . ALA A 1 206 ? 3.081 -18.897 -13.115 1.00 88.19 206 ALA A C 1
ATOM 1580 O O . ALA A 1 206 ? 2.133 -19.603 -12.778 1.00 88.19 206 ALA A O 1
ATOM 1581 N N . VAL A 1 207 ? 2.931 -17.611 -13.435 1.00 90.56 207 VAL A N 1
ATOM 1582 C CA . VAL A 1 207 ? 1.622 -16.954 -13.487 1.00 90.56 207 VAL A CA 1
ATOM 1583 C C . VAL A 1 207 ? 0.846 -17.406 -14.725 1.00 90.56 207 VAL A C 1
ATOM 1585 O O . VAL A 1 207 ? -0.336 -17.731 -14.634 1.00 90.56 207 VAL A O 1
ATOM 1588 N N . GLY A 1 208 ? 1.503 -17.443 -15.882 1.00 90.31 208 GLY A N 1
ATOM 1589 C CA . GLY A 1 208 ? 0.862 -17.740 -17.156 1.00 90.31 208 GLY A CA 1
ATOM 1590 C C . GLY A 1 208 ? 0.021 -16.571 -17.706 1.00 90.31 208 GLY A C 1
ATOM 1591 O O . GLY A 1 208 ? -0.466 -15.710 -16.967 1.00 90.31 208 GLY A O 1
ATOM 1592 N N . PRO A 1 209 ? -0.186 -16.516 -19.032 1.00 91.12 209 PRO A N 1
ATOM 1593 C CA . PRO A 1 209 ? -0.752 -15.344 -19.706 1.00 91.12 209 PRO A CA 1
ATOM 1594 C C . PRO A 1 209 ? -2.209 -15.059 -19.318 1.00 91.12 209 PRO A C 1
ATOM 1596 O O . PRO A 1 209 ? -2.588 -13.904 -19.133 1.00 91.12 209 PRO A O 1
ATOM 1599 N N . THR A 1 210 ? -3.032 -16.096 -19.141 1.00 91.94 210 THR A N 1
ATOM 1600 C CA . THR A 1 210 ? -4.448 -15.926 -18.783 1.00 91.94 210 THR A CA 1
ATOM 1601 C C . THR A 1 210 ? -4.606 -15.333 -17.385 1.00 91.94 210 THR A C 1
ATOM 1603 O O . THR A 1 210 ? -5.310 -14.339 -17.213 1.00 91.94 210 THR A O 1
ATOM 1606 N N . ALA A 1 211 ? -3.915 -15.889 -16.384 1.00 91.81 211 ALA A N 1
ATOM 1607 C CA . ALA A 1 211 ? -3.974 -15.371 -15.019 1.00 91.81 211 ALA A CA 1
ATOM 1608 C C . ALA A 1 211 ? -3.382 -13.960 -14.930 1.00 91.81 211 ALA A C 1
ATOM 1610 O O . ALA A 1 211 ? -3.924 -13.119 -14.215 1.00 91.81 211 ALA A O 1
ATOM 1611 N N . TYR A 1 212 ? -2.325 -13.675 -15.699 1.00 91.94 212 TYR A N 1
ATOM 1612 C CA . TYR A 1 212 ? -1.739 -12.341 -15.789 1.00 91.94 212 TYR A CA 1
ATOM 1613 C C . TYR A 1 212 ? -2.772 -11.298 -16.234 1.00 91.94 212 TYR A C 1
ATOM 1615 O O . TYR A 1 212 ? -2.933 -10.273 -15.570 1.00 91.94 212 TYR A O 1
ATOM 1623 N N . ILE A 1 213 ? -3.528 -11.569 -17.304 1.00 92.88 213 ILE A N 1
ATOM 1624 C CA . ILE A 1 213 ? -4.573 -10.657 -17.799 1.00 92.88 213 ILE A CA 1
ATOM 1625 C C . ILE A 1 213 ? -5.660 -10.453 -16.738 1.00 92.88 213 ILE A C 1
ATOM 1627 O O . ILE A 1 213 ? -6.008 -9.311 -16.434 1.00 92.88 213 ILE A O 1
ATOM 1631 N N . LEU A 1 214 ? -6.151 -11.534 -16.124 1.00 93.06 214 LEU A N 1
ATOM 1632 C CA . LEU A 1 214 ? -7.191 -11.459 -15.090 1.00 93.06 214 LEU A CA 1
ATOM 1633 C C . LEU A 1 214 ? -6.741 -10.637 -13.875 1.00 93.06 214 LEU A C 1
ATOM 1635 O O . LEU A 1 214 ? -7.460 -9.745 -13.422 1.00 93.06 214 LEU A O 1
ATOM 1639 N N . MET A 1 215 ? -5.528 -10.889 -13.378 1.00 92.69 215 MET A N 1
ATOM 1640 C CA . MET A 1 215 ? -4.944 -10.134 -12.269 1.00 92.69 215 MET A CA 1
ATOM 1641 C C . MET A 1 215 ? -4.702 -8.670 -12.632 1.00 92.69 215 MET A C 1
ATOM 1643 O O . MET A 1 215 ? -4.898 -7.792 -11.789 1.00 92.69 215 MET A O 1
ATOM 1647 N N . THR A 1 216 ? -4.299 -8.394 -13.874 1.00 91.88 216 THR A N 1
ATOM 1648 C CA . THR A 1 216 ? -4.105 -7.028 -14.375 1.00 91.88 216 THR A CA 1
ATOM 1649 C C . THR A 1 216 ? -5.424 -6.273 -14.381 1.00 91.88 216 THR A C 1
ATOM 1651 O O . THR A 1 216 ? -5.494 -5.178 -13.831 1.00 91.88 216 THR A O 1
ATOM 1654 N N . MET A 1 217 ? -6.487 -6.868 -14.929 1.00 91.81 217 MET A N 1
ATOM 1655 C CA . MET A 1 217 ? -7.811 -6.244 -14.950 1.00 91.81 217 MET A CA 1
ATOM 1656 C C . MET A 1 217 ? -8.342 -6.000 -13.537 1.00 91.81 217 MET A C 1
ATOM 1658 O O . MET A 1 217 ? -8.773 -4.888 -13.242 1.00 91.81 217 MET A O 1
ATOM 1662 N N . ALA A 1 218 ? -8.247 -6.990 -12.646 1.00 90.62 218 ALA A N 1
ATOM 1663 C CA . ALA A 1 218 ? -8.669 -6.838 -11.254 1.00 90.62 218 ALA A CA 1
ATOM 1664 C C . ALA A 1 218 ? -7.883 -5.730 -10.530 1.00 90.62 218 ALA A C 1
ATOM 1666 O O . ALA A 1 218 ? -8.468 -4.894 -9.843 1.00 90.62 218 ALA A O 1
ATOM 1667 N N . SER A 1 219 ? -6.561 -5.688 -10.726 1.00 90.25 219 SER A N 1
ATOM 1668 C CA . SER A 1 219 ? -5.698 -4.657 -10.137 1.00 90.25 219 SER A CA 1
ATOM 1669 C C . SER A 1 219 ? -6.035 -3.271 -10.679 1.00 90.25 219 SER A C 1
ATOM 1671 O O . SER A 1 219 ? -6.164 -2.331 -9.903 1.00 90.25 219 SER A O 1
ATOM 1673 N N . LEU A 1 220 ? -6.212 -3.127 -11.993 1.00 89.81 220 LEU A N 1
ATOM 1674 C CA . LEU A 1 220 ? -6.534 -1.840 -12.605 1.00 89.81 220 LEU A CA 1
ATOM 1675 C C . LEU A 1 220 ? -7.914 -1.341 -12.179 1.00 89.81 220 LEU A C 1
ATOM 1677 O O . LEU A 1 220 ? -8.049 -0.177 -11.826 1.00 89.81 220 LEU A O 1
ATOM 1681 N N . MET A 1 221 ? -8.926 -2.208 -12.150 1.00 88.69 221 MET A N 1
ATOM 1682 C CA . MET A 1 221 ? -10.281 -1.793 -11.784 1.00 88.69 221 MET A CA 1
ATOM 1683 C C . MET A 1 221 ? -10.396 -1.314 -10.337 1.00 88.69 221 MET A C 1
ATOM 1685 O O . MET A 1 221 ? -11.203 -0.435 -10.058 1.00 88.69 221 MET A O 1
ATOM 1689 N N . VAL A 1 222 ? -9.607 -1.882 -9.422 1.00 86.50 222 VAL A N 1
ATOM 1690 C CA . VAL A 1 222 ? -9.725 -1.579 -7.988 1.00 86.50 222 VAL A CA 1
ATOM 1691 C C . VAL A 1 222 ? -8.668 -0.581 -7.506 1.00 86.50 222 VAL A C 1
ATOM 1693 O O . VAL A 1 222 ? -8.944 0.211 -6.610 1.00 86.50 222 VAL A O 1
ATOM 1696 N N . VAL A 1 223 ? -7.456 -0.616 -8.068 1.00 85.75 223 VAL A N 1
ATOM 1697 C CA . VAL A 1 223 ? -6.281 0.088 -7.519 1.00 85.75 223 VAL A CA 1
ATOM 1698 C C . VAL A 1 223 ? -5.790 1.227 -8.411 1.00 85.75 223 VAL A C 1
ATOM 1700 O O . VAL A 1 223 ? -5.097 2.109 -7.900 1.00 85.75 223 VAL A O 1
ATOM 1703 N N . ALA A 1 224 ? -6.138 1.256 -9.709 1.00 79.06 224 ALA A N 1
ATOM 1704 C CA . ALA A 1 224 ? -5.609 2.280 -10.622 1.00 79.06 224 ALA A CA 1
ATOM 1705 C C . ALA A 1 224 ? -5.848 3.702 -10.096 1.00 79.06 224 ALA A C 1
ATOM 1707 O O . ALA A 1 224 ? -4.940 4.534 -10.175 1.00 79.06 224 ALA A O 1
ATOM 1708 N N . ASP A 1 225 ? -7.010 3.935 -9.477 1.00 73.75 225 ASP A N 1
ATOM 1709 C CA . ASP A 1 225 ? -7.287 5.169 -8.752 1.00 73.75 225 ASP A CA 1
ATOM 1710 C C . ASP A 1 225 ? -7.713 4.939 -7.295 1.00 73.75 225 ASP A C 1
ATOM 1712 O O . ASP A 1 225 ? -8.848 5.163 -6.881 1.00 73.75 225 ASP A O 1
ATOM 1716 N N . ALA A 1 226 ? -6.753 4.520 -6.468 1.00 68.19 226 ALA A N 1
ATOM 1717 C CA . ALA A 1 226 ? -6.951 4.435 -5.022 1.00 68.19 226 ALA A CA 1
ATOM 1718 C C . ALA A 1 226 ? -7.180 5.805 -4.337 1.00 68.19 226 ALA A C 1
ATOM 1720 O O . ALA A 1 226 ? -7.399 5.843 -3.125 1.00 68.19 226 ALA A O 1
ATOM 1721 N N . ARG A 1 227 ? -7.119 6.934 -5.061 1.00 67.12 227 ARG A N 1
ATOM 1722 C CA . ARG A 1 227 ? -7.298 8.280 -4.484 1.00 67.12 227 ARG A CA 1
ATOM 1723 C C . ARG A 1 227 ? -8.767 8.572 -4.186 1.00 67.12 227 ARG A C 1
ATOM 1725 O O . ARG A 1 227 ? -9.062 9.320 -3.260 1.00 67.12 227 ARG A O 1
ATOM 1732 N N . GLU A 1 228 ? -9.672 7.932 -4.918 1.00 66.19 228 GLU A N 1
ATOM 1733 C CA . GLU A 1 228 ? -11.121 7.985 -4.689 1.00 66.19 228 GLU A CA 1
ATOM 1734 C C . GLU A 1 228 ? -11.596 6.921 -3.689 1.00 66.19 228 GLU A C 1
ATOM 1736 O O . GLU A 1 228 ? -12.794 6.682 -3.527 1.00 66.19 228 GLU A O 1
ATOM 1741 N N . ALA A 1 229 ? -10.666 6.252 -2.999 1.00 68.94 229 ALA A N 1
ATOM 1742 C CA . ALA A 1 229 ? -11.020 5.219 -2.046 1.00 68.94 229 ALA A CA 1
ATOM 1743 C C . ALA A 1 229 ? -11.916 5.795 -0.941 1.00 68.94 229 ALA A C 1
ATOM 1745 O O . ALA A 1 229 ? -11.532 6.697 -0.200 1.00 68.94 229 ALA A O 1
ATOM 1746 N N . ILE A 1 230 ? -13.100 5.202 -0.786 1.00 74.44 230 ILE A N 1
ATOM 1747 C CA . ILE A 1 230 ? -14.075 5.567 0.251 1.00 74.44 230 ILE A CA 1
ATOM 1748 C C . ILE A 1 230 ? -13.492 5.350 1.658 1.00 74.44 230 ILE A C 1
ATOM 1750 O O . ILE A 1 230 ? -13.852 6.053 2.599 1.00 74.44 230 ILE A O 1
ATOM 1754 N N . LEU A 1 231 ? -12.569 4.394 1.811 1.00 79.94 231 LEU A N 1
ATOM 1755 C CA . LEU A 1 231 ? -12.061 3.963 3.112 1.00 79.94 231 LEU A CA 1
ATOM 1756 C C . LEU A 1 231 ? -11.369 5.092 3.911 1.00 79.94 231 LEU A C 1
ATOM 1758 O O . LEU A 1 231 ? -11.779 5.301 5.050 1.00 79.94 231 LEU A O 1
ATOM 1762 N N . PRO A 1 232 ? -10.403 5.861 3.363 1.00 76.25 232 PRO A N 1
ATOM 1763 C CA . PRO A 1 232 ? -9.864 7.055 4.019 1.00 76.25 232 PRO A CA 1
ATOM 1764 C C . PRO A 1 232 ? -10.924 8.055 4.507 1.00 76.25 232 PRO A C 1
ATOM 1766 O O . PRO A 1 232 ? -10.831 8.561 5.628 1.00 76.25 232 PRO A O 1
ATOM 1769 N N . PHE A 1 233 ? -11.946 8.331 3.690 1.00 78.88 233 PHE A N 1
ATOM 1770 C CA . PHE A 1 233 ? -13.022 9.256 4.061 1.00 78.88 233 PHE A CA 1
ATOM 1771 C C . PHE A 1 233 ? -13.870 8.697 5.201 1.00 78.88 233 PHE A C 1
ATOM 1773 O O . PHE A 1 233 ? -14.182 9.418 6.148 1.00 78.88 233 PHE A O 1
ATOM 1780 N N . LEU A 1 234 ? -14.185 7.402 5.147 1.00 80.88 234 LEU A N 1
ATOM 1781 C CA . LEU A 1 234 ? -14.934 6.712 6.188 1.00 80.88 234 LEU A CA 1
ATOM 1782 C C . LEU A 1 234 ? -14.164 6.693 7.515 1.00 80.88 234 LEU A C 1
ATOM 1784 O O . LEU A 1 234 ? -14.753 6.974 8.555 1.00 80.88 234 LEU A O 1
ATOM 1788 N N . THR A 1 235 ? -12.852 6.442 7.498 1.00 78.94 235 THR A N 1
ATOM 1789 C CA . THR A 1 235 ? -12.034 6.486 8.720 1.00 78.94 235 THR A CA 1
ATOM 1790 C C . THR A 1 235 ? -11.974 7.880 9.333 1.00 78.94 235 THR A C 1
ATOM 1792 O O . THR A 1 235 ? -12.103 8.011 10.547 1.00 78.94 235 THR A O 1
ATOM 1795 N N . ASN A 1 236 ? -11.860 8.927 8.512 1.00 79.62 236 ASN A N 1
ATOM 1796 C CA . ASN A 1 236 ? -11.880 10.305 9.006 1.00 79.62 236 ASN A CA 1
ATOM 1797 C C . ASN A 1 236 ? -13.255 10.684 9.580 1.00 79.62 236 ASN A C 1
ATOM 1799 O O . ASN A 1 236 ? -13.330 11.339 10.616 1.00 79.62 236 ASN A O 1
ATOM 1803 N N . ALA A 1 237 ? -14.344 10.243 8.944 1.00 78.75 237 ALA A N 1
ATOM 1804 C CA . ALA A 1 237 ? -15.696 10.469 9.447 1.00 78.75 237 ALA A CA 1
ATOM 1805 C C . ALA A 1 237 ? -15.941 9.765 10.793 1.00 78.75 237 ALA A C 1
ATOM 1807 O O . ALA A 1 237 ? -16.522 10.366 11.696 1.00 78.75 237 ALA A O 1
ATOM 1808 N N . LEU A 1 238 ? -15.467 8.522 10.949 1.00 78.12 238 LEU A N 1
ATOM 1809 C CA . LEU A 1 238 ? -15.560 7.779 12.210 1.00 78.12 238 LEU A CA 1
ATOM 1810 C C . LEU A 1 238 ? -14.774 8.467 13.333 1.00 78.12 238 LEU A C 1
ATOM 1812 O O . LEU A 1 238 ? -15.320 8.666 14.412 1.00 78.12 238 LEU A O 1
ATOM 1816 N N . GLU A 1 239 ? -13.544 8.910 13.063 1.00 77.31 239 GLU A N 1
ATOM 1817 C CA . GLU A 1 239 ? -12.725 9.648 14.036 1.00 77.31 239 GLU A CA 1
ATOM 1818 C C . GLU A 1 239 ? -13.407 10.955 14.483 1.00 77.31 239 GLU A C 1
ATOM 1820 O O . GLU A 1 239 ? -13.440 11.276 15.672 1.00 77.31 239 GLU A O 1
ATOM 1825 N N . ILE A 1 240 ? -13.997 11.713 13.549 1.00 78.69 240 ILE A N 1
ATOM 1826 C CA . ILE A 1 240 ? -14.764 12.924 13.885 1.00 78.69 240 ILE A CA 1
ATOM 1827 C C . ILE A 1 240 ? -15.975 12.559 14.750 1.00 78.69 240 ILE A C 1
ATOM 1829 O O . ILE A 1 240 ? -16.221 13.212 15.766 1.00 78.69 240 ILE A O 1
ATOM 1833 N N . SER A 1 241 ? -16.708 11.502 14.395 1.00 77.81 241 SER A N 1
ATOM 1834 C CA . SER A 1 241 ? -17.855 11.030 15.178 1.00 77.81 241 SER A CA 1
ATOM 1835 C C . SER A 1 241 ? -17.460 10.645 16.607 1.00 77.81 241 SER A C 1
ATOM 1837 O O . SER A 1 241 ? -18.195 10.960 17.543 1.00 77.81 241 SER A O 1
ATOM 1839 N N . GLU A 1 242 ? -16.308 9.998 16.793 1.00 75.00 242 GLU A N 1
ATOM 1840 C CA . GLU A 1 242 ? -15.796 9.630 18.117 1.00 75.00 242 GLU A CA 1
ATOM 1841 C C . GLU A 1 242 ? -15.400 10.862 18.941 1.00 75.00 242 GLU A C 1
ATOM 1843 O O . GLU A 1 242 ? -15.742 10.946 20.122 1.00 75.00 242 GLU A O 1
ATOM 1848 N N . ARG A 1 243 ? -14.756 11.860 18.320 1.00 75.81 243 ARG A N 1
ATOM 1849 C CA . ARG A 1 243 ? -14.361 13.114 18.992 1.00 75.81 243 ARG A CA 1
ATOM 1850 C C . ARG A 1 243 ? -15.540 13.994 19.394 1.00 75.81 243 ARG A C 1
ATOM 1852 O O . ARG A 1 243 ? -15.451 14.699 20.395 1.00 75.81 243 ARG A O 1
ATOM 1859 N N . THR A 1 244 ? -16.619 13.974 18.613 1.00 75.62 244 THR A N 1
ATOM 1860 C CA . THR A 1 244 ? -17.795 14.833 18.840 1.00 75.62 244 THR A CA 1
ATOM 1861 C C . THR A 1 244 ? -18.755 14.233 19.881 1.00 75.62 244 THR A C 1
ATOM 1863 O O . THR A 1 244 ? -19.585 14.944 20.434 1.00 75.62 244 THR A O 1
ATOM 1866 N N . GLY A 1 245 ? -18.615 12.943 20.219 1.00 61.25 245 GLY A N 1
ATOM 1867 C CA . GLY A 1 245 ? -19.274 12.315 21.372 1.00 61.25 245 GLY A CA 1
ATOM 1868 C C . GLY A 1 245 ? -20.783 12.054 21.241 1.00 61.25 245 GLY A C 1
ATOM 1869 O O . GLY A 1 245 ? -21.397 11.604 22.207 1.00 61.25 245 GLY A O 1
ATOM 1870 N N . GLU A 1 246 ? -21.396 12.294 20.078 1.00 56.28 246 GLU A N 1
ATOM 1871 C CA . GLU A 1 246 ? -22.864 12.294 19.940 1.00 56.28 246 GLU A CA 1
ATOM 1872 C C . GLU A 1 246 ? -23.524 10.900 19.915 1.00 56.28 246 GLU A C 1
ATOM 1874 O O . GLU A 1 246 ? -24.741 10.797 20.057 1.00 56.28 246 GLU A O 1
ATOM 1879 N N . THR A 1 247 ? -22.764 9.802 19.838 1.00 55.22 247 THR A N 1
ATOM 1880 C CA . THR A 1 247 ? -23.330 8.444 19.953 1.00 55.22 247 THR A CA 1
ATOM 1881 C C . THR A 1 247 ? -22.410 7.493 20.721 1.00 55.22 247 THR A C 1
ATOM 1883 O O . THR A 1 247 ? -21.482 6.937 20.127 1.00 55.22 247 THR A O 1
ATOM 1886 N N . PRO A 1 248 ? -22.651 7.228 22.021 1.00 52.62 248 PRO A N 1
ATOM 1887 C CA . PRO A 1 248 ? -21.977 6.130 22.701 1.00 52.62 248 PRO A CA 1
ATOM 1888 C C . PRO A 1 248 ? -22.348 4.801 22.013 1.00 52.62 248 PRO A C 1
ATOM 1890 O O . PRO A 1 248 ? -23.535 4.544 21.781 1.00 52.62 248 PRO A O 1
ATOM 1893 N N . PRO A 1 249 ? -21.374 3.934 21.674 1.00 56.34 249 PRO A N 1
ATOM 1894 C CA . PRO A 1 249 ? -21.657 2.683 20.987 1.00 56.34 249 PRO A CA 1
ATOM 1895 C C . PRO A 1 249 ? -22.561 1.806 21.855 1.00 56.34 249 PRO A C 1
ATOM 1897 O O . PRO A 1 249 ? -22.246 1.500 23.009 1.00 56.34 249 PRO A O 1
ATOM 1900 N N . ARG A 1 250 ? -23.702 1.398 21.288 1.00 48.84 250 ARG A N 1
ATOM 1901 C CA . ARG A 1 250 ? -24.675 0.514 21.937 1.00 48.84 250 ARG A CA 1
ATOM 1902 C C . ARG A 1 250 ? -23.976 -0.793 22.323 1.00 48.84 250 ARG A C 1
ATOM 1904 O O . ARG A 1 250 ? -23.655 -1.614 21.466 1.00 48.84 250 ARG A O 1
ATOM 1911 N N . LYS A 1 251 ? -23.719 -0.979 23.620 1.00 48.47 251 LYS A N 1
ATOM 1912 C CA . LYS A 1 251 ? -23.223 -2.245 24.172 1.00 48.47 251 LYS A CA 1
ATOM 1913 C C . LYS A 1 251 ? -24.316 -3.298 23.966 1.00 48.47 251 LYS A C 1
ATOM 1915 O O . LYS A 1 251 ? -25.457 -3.070 24.363 1.00 48.47 251 LYS A O 1
ATOM 1920 N N . ILE A 1 252 ? -23.996 -4.416 23.313 1.00 50.62 252 ILE A N 1
ATOM 1921 C CA . ILE A 1 252 ? -24.933 -5.539 23.202 1.00 50.62 252 ILE A CA 1
ATOM 1922 C C . ILE A 1 252 ? -25.025 -6.207 24.582 1.00 50.62 252 ILE A C 1
ATOM 1924 O O . ILE A 1 252 ? -23.983 -6.447 25.200 1.00 50.62 252 ILE A O 1
ATOM 1928 N N . PRO A 1 253 ? -26.241 -6.487 25.079 1.00 51.75 253 PRO A N 1
ATOM 1929 C CA . PRO A 1 253 ? -26.437 -7.299 26.272 1.00 51.75 253 PRO A CA 1
ATOM 1930 C C . PRO A 1 253 ? -25.757 -8.664 26.108 1.00 51.75 253 PRO A C 1
ATOM 1932 O O . PRO A 1 253 ? -25.853 -9.295 25.055 1.00 51.75 253 PRO A O 1
ATOM 1935 N N . ARG A 1 254 ? -25.034 -9.107 27.140 1.00 49.91 254 ARG A N 1
ATOM 1936 C CA . ARG A 1 254 ? -24.176 -10.311 27.141 1.00 49.91 254 ARG A CA 1
ATOM 1937 C C . ARG A 1 254 ? -24.918 -11.602 26.730 1.00 49.91 254 ARG A C 1
ATOM 1939 O O . ARG A 1 254 ? -24.289 -12.577 26.344 1.00 49.91 254 ARG A O 1
ATOM 1946 N N . ASP A 1 255 ? -26.236 -11.560 26.790 1.00 60.72 255 ASP A N 1
ATOM 1947 C CA . ASP A 1 255 ? -27.258 -12.563 26.506 1.00 60.72 255 ASP A CA 1
ATOM 1948 C C . ASP A 1 255 ? -27.451 -12.900 25.009 1.00 60.72 255 ASP A C 1
ATOM 1950 O O . ASP A 1 255 ? -28.058 -13.918 24.701 1.00 60.72 255 ASP A O 1
ATOM 1954 N N . TRP A 1 256 ? -26.890 -12.123 24.073 1.00 47.59 256 TRP A N 1
ATOM 1955 C CA . TRP A 1 256 ? -26.980 -12.398 22.620 1.00 47.59 256 TRP A CA 1
ATOM 1956 C C . TRP A 1 256 ? -25.764 -13.133 22.028 1.00 47.59 256 TRP A C 1
ATOM 1958 O O . TRP A 1 256 ? -25.718 -13.382 20.824 1.00 47.59 256 TRP A O 1
ATOM 1968 N N . LEU A 1 257 ? -24.745 -13.418 22.844 1.00 50.59 257 LEU A N 1
ATOM 1969 C CA . LEU A 1 257 ? -23.485 -14.051 22.420 1.00 50.59 257 LEU A CA 1
ATOM 1970 C C . LEU A 1 257 ? -23.317 -15.489 22.947 1.00 50.59 257 LEU A C 1
ATOM 1972 O O . LEU A 1 257 ? -22.232 -16.051 22.803 1.00 50.59 257 LEU A O 1
ATOM 1976 N N . SER A 1 258 ? -24.361 -16.061 23.556 1.00 45.94 258 SER A N 1
ATOM 1977 C CA . SER A 1 258 ? -24.445 -17.473 23.961 1.00 45.94 258 SER A CA 1
ATOM 1978 C C . SER A 1 258 ? -25.174 -18.314 22.926 1.00 45.94 258 SER A C 1
ATOM 1980 O O . SER A 1 258 ? -26.288 -17.883 22.549 1.00 45.94 258 SER A O 1
#

Foldseek 3Di:
DDDDPPPPPPPCQWDAQVVCCVVQVQLVLQPPLVCVRIPGDDVVVVVVLVVWDPVVSVCVVCVSVVSSVVRSVCVVVVQDQDDALAALGPVLVVLLVVLVVLVVVVCVVCVLVVVLLVCVLVLHDHDPPNFPVSSVVVVVVVVVLVVQLVVLVVLPADSVLSNQQSVSLVSQLVSVLVCCVVTVDLDDASSHFSLNNVCNVCPDVRCDDSNSVSSSVVRCVRRVCCSPPCNSVVSVVVVVVVVVPPDDRDHDDPVVSD

pLDDT: mean 80.31, std 13.59, range [39.28, 95.94]

Secondary structure (DSSP, 8-state):
-------------B---TTHHHH-HHHHHSTT-TTTSSPBP-HHHHHHHTTS-HHHHHHHHHHHHHHHHHHHHHHHTT------TTS--HHHHHHHHHHHHHHHHHHHHHHHHHHHHHHHHHT----TTS-HHHHHHHHHHHHHHHHHHHHHHHTT--HHHHHHHHHHHHHHHHHHHHHHHHH--S-----S-HHHHHHHHH-HHHH-HHHHHHHHHHHHHHHTTGGG-HHHHHHHHHHHHHHH------PPPGGG--

Radius of gyration: 23.59 Å; chains: 1; bounding box: 55×74×61 Å

Sequence (258 aa):
MRGSLRTSFISPTKFDFNPLRTLFPYASLTPATYGLFTPALYPTVIAFAFFLTTSVSLSLGLSQFVWAALGGLLLSNGISMQGGWNEANMQNMLMFGGYAGFAAIIIYVGRRHYWDVAKAAVGLPHKAETPVYTVWAMRGLVVCIIGAAWILKHIGLDWMLALPIVAMILLIFLVISRANAETGSMFMQANWLPMAILTGLLGADAVGPTAYILMTMASLMVVADAREAILPFLTNALEISERTGETPPRKIPRDWLS